Protein AF-A0AAW1NT51-F1 (afdb_monomer)

Foldseek 3Di:
DWEFAAQQFAPGCSLLVVLQVVLVVVCVVVVHHSVVCVVPDQRDYGYDQPDPRDTDDDDDDDDDDDPDPPPPPDDLPAWAKDKDKDKFDFDQQQCALWQQAAAHEFDDQVSQVVCVVVVHHHPDNDRRVSFQSNLQNNFLNVCVVVVVCVVGDGSCCRVHVVVRGDLPDDYGYYNNDRMGMDMDIAGGRDPPDDDDHHDDGDDDD

Mean predicted aligned error: 6.14 Å

pLDDT: mean 87.68, std 11.69, range [48.62, 98.38]

Radius of gyration: 19.18 Å; Cα contacts (8 Å, |Δi|>4): 373; chains: 1; bounding box: 47×38×51 Å

Structure (mmCIF, N/CA/C/O backbone):
data_AF-A0AAW1NT51-F1
#
_entry.id   AF-A0AAW1NT51-F1
#
loop_
_atom_site.group_PDB
_atom_site.id
_atom_site.type_symbol
_atom_site.label_atom_id
_atom_site.label_alt_id
_atom_site.label_comp_id
_atom_site.label_asym_id
_atom_site.label_entity_id
_atom_site.label_seq_id
_atom_site.pdbx_PDB_ins_code
_atom_site.Cartn_x
_atom_site.Cartn_y
_atom_site.Cartn_z
_atom_site.occupancy
_atom_site.B_iso_or_equiv
_atom_site.auth_seq_id
_atom_site.auth_comp_id
_atom_site.auth_asym_id
_atom_site.auth_atom_id
_atom_site.pdbx_PDB_model_num
ATOM 1 N N . MET A 1 1 ? -0.466 3.446 9.455 1.00 92.25 1 MET A N 1
ATOM 2 C CA . MET A 1 1 ? 0.082 4.165 8.278 1.00 92.25 1 MET A CA 1
ATOM 3 C C . MET A 1 1 ? 1.147 5.124 8.763 1.00 92.25 1 MET A C 1
ATOM 5 O O . MET A 1 1 ? 0.987 5.630 9.863 1.00 92.25 1 MET A O 1
ATOM 9 N N . ALA A 1 2 ? 2.203 5.386 8.002 1.00 94.69 2 ALA A N 1
ATOM 10 C CA . ALA A 1 2 ? 3.280 6.253 8.473 1.00 94.69 2 ALA A CA 1
ATOM 11 C C . ALA A 1 2 ? 3.999 7.003 7.351 1.00 94.69 2 ALA A C 1
ATOM 13 O O . ALA A 1 2 ? 3.972 6.580 6.190 1.00 94.69 2 ALA A O 1
ATOM 14 N N . LYS A 1 3 ? 4.696 8.065 7.755 1.00 97.88 3 LYS A N 1
ATOM 15 C CA . LYS A 1 3 ? 5.727 8.762 6.994 1.00 97.88 3 LYS A CA 1
ATOM 16 C C . LYS A 1 3 ? 7.100 8.445 7.582 1.00 97.88 3 LYS A C 1
ATOM 18 O O . LYS A 1 3 ? 7.328 8.723 8.758 1.00 97.88 3 LYS A O 1
ATOM 23 N N . THR A 1 4 ? 7.981 7.852 6.777 1.00 97.94 4 THR A N 1
ATOM 24 C CA . THR A 1 4 ? 9.371 7.544 7.151 1.00 97.94 4 THR A CA 1
ATOM 25 C C . THR A 1 4 ? 10.341 8.463 6.410 1.00 97.94 4 THR A C 1
ATOM 27 O O . THR A 1 4 ? 10.072 8.888 5.291 1.00 97.94 4 THR A O 1
ATOM 30 N N . GLU A 1 5 ? 11.471 8.775 7.036 1.00 97.94 5 GLU A N 1
ATOM 31 C CA . GLU A 1 5 ? 12.379 9.863 6.632 1.00 97.94 5 GLU A CA 1
ATOM 32 C C . GLU A 1 5 ? 13.415 9.514 5.553 1.00 97.94 5 GLU A C 1
ATOM 34 O O . GLU A 1 5 ? 14.276 10.331 5.237 1.00 97.94 5 GLU A O 1
ATOM 39 N N . GLY A 1 6 ? 13.353 8.316 4.968 1.00 97.50 6 GLY A N 1
ATOM 40 C CA . GLY A 1 6 ? 14.139 8.011 3.774 1.00 97.50 6 GLY A CA 1
ATOM 41 C C . GLY A 1 6 ? 13.637 8.768 2.539 1.00 97.50 6 GLY A C 1
ATOM 42 O O . GLY A 1 6 ? 12.700 9.557 2.606 1.00 97.50 6 GLY A O 1
ATOM 43 N N . ASN A 1 7 ? 14.255 8.519 1.382 1.00 96.81 7 ASN A N 1
ATOM 44 C CA . ASN A 1 7 ? 14.000 9.288 0.155 1.00 96.81 7 ASN A CA 1
ATOM 45 C C . ASN A 1 7 ? 12.690 8.942 -0.585 1.00 96.81 7 ASN A C 1
ATOM 47 O O . ASN A 1 7 ? 12.463 9.433 -1.689 1.00 96.81 7 ASN A O 1
ATOM 51 N N . GLY A 1 8 ? 11.879 8.007 -0.078 1.00 94.38 8 GLY A N 1
ATOM 52 C CA . GLY A 1 8 ? 10.622 7.588 -0.710 1.00 94.38 8 GLY A CA 1
ATOM 53 C C . GLY A 1 8 ? 10.750 6.858 -2.055 1.00 94.38 8 GLY A C 1
ATOM 54 O O . GLY A 1 8 ? 9.735 6.482 -2.646 1.00 94.38 8 GLY A O 1
ATOM 55 N N . CYS A 1 9 ? 11.966 6.617 -2.546 1.00 95.44 9 CYS A N 1
ATOM 56 C CA . CYS A 1 9 ? 12.250 6.036 -3.857 1.00 95.44 9 CYS A CA 1
ATOM 57 C C . CYS A 1 9 ? 12.574 4.535 -3.749 1.00 95.44 9 CYS A C 1
ATOM 59 O O . CYS A 1 9 ? 12.099 3.841 -2.851 1.00 95.44 9 CYS A O 1
ATOM 61 N N . VAL A 1 10 ? 13.333 3.982 -4.700 1.00 92.94 10 VAL A N 1
ATOM 62 C CA . VAL A 1 10 ? 13.603 2.535 -4.785 1.00 92.94 10 VAL A CA 1
ATOM 63 C C . VAL A 1 10 ? 14.439 2.041 -3.601 1.00 92.94 10 VAL A C 1
ATOM 65 O O . VAL A 1 10 ? 14.101 1.033 -2.990 1.00 92.94 10 VAL A O 1
ATOM 68 N N . ASN A 1 11 ? 15.505 2.760 -3.257 1.00 94.94 11 ASN A N 1
ATOM 69 C CA . ASN A 1 11 ? 16.471 2.390 -2.219 1.00 94.94 11 ASN A CA 1
ATOM 70 C C . ASN A 1 11 ? 16.137 2.975 -0.836 1.00 94.94 11 ASN A C 1
ATOM 72 O O . ASN A 1 11 ? 17.029 3.150 -0.008 1.00 94.94 11 ASN A O 1
ATOM 76 N N . ASP A 1 12 ? 14.870 3.295 -0.577 1.00 96.75 12 ASP A N 1
ATOM 77 C CA . ASP A 1 12 ? 14.443 3.715 0.753 1.00 96.75 12 ASP A CA 1
ATOM 78 C C . ASP A 1 12 ? 14.184 2.494 1.646 1.00 96.75 12 ASP A C 1
ATOM 80 O O . ASP A 1 12 ? 13.118 1.866 1.585 1.00 96.75 12 ASP A O 1
ATOM 84 N N . PHE A 1 13 ? 15.179 2.192 2.481 1.00 97.19 13 PHE A N 1
ATOM 85 C CA . PHE A 1 13 ? 15.146 1.134 3.489 1.00 97.19 13 PHE A CA 1
ATOM 86 C C . PHE A 1 13 ? 14.545 1.581 4.831 1.00 97.19 13 PHE A C 1
ATOM 88 O O . PHE A 1 13 ? 14.275 0.728 5.678 1.00 97.19 13 PHE A O 1
ATOM 95 N N . SER A 1 14 ? 14.265 2.879 5.023 1.00 97.81 14 SER A N 1
ATOM 96 C CA . SER A 1 14 ? 13.618 3.385 6.245 1.00 97.81 14 SER A CA 1
ATOM 97 C C . SER A 1 14 ? 12.228 2.770 6.435 1.00 97.81 14 SER A C 1
ATOM 99 O O . SER A 1 14 ? 11.827 2.472 7.557 1.00 97.81 14 SER A O 1
ATOM 101 N N . ARG A 1 15 ? 11.525 2.481 5.331 1.00 96.62 15 ARG A N 1
ATOM 102 C CA . ARG A 1 15 ? 10.224 1.792 5.325 1.00 96.62 15 ARG A CA 1
ATOM 103 C C . ARG A 1 15 ? 10.311 0.382 5.908 1.00 96.62 15 ARG A C 1
ATOM 105 O O . ARG A 1 15 ? 9.530 0.021 6.789 1.00 96.62 15 ARG A O 1
ATOM 112 N N . GLY A 1 16 ? 11.274 -0.410 5.433 1.00 95.69 16 GLY A N 1
ATOM 113 C CA . GLY A 1 16 ? 11.504 -1.775 5.909 1.00 95.69 16 GLY A CA 1
ATOM 114 C C . GLY A 1 16 ? 11.946 -1.800 7.371 1.00 95.69 16 GLY A C 1
ATOM 115 O O . GLY A 1 16 ? 11.412 -2.582 8.156 1.00 95.69 16 GLY A O 1
ATOM 116 N N . LEU A 1 17 ? 12.844 -0.884 7.749 1.00 97.81 17 LEU A N 1
ATOM 117 C CA . LEU A 1 17 ? 13.290 -0.713 9.131 1.00 97.81 17 LEU A CA 1
ATOM 118 C C . LEU A 1 17 ? 12.121 -0.357 10.061 1.00 97.81 17 LEU A C 1
ATOM 120 O O . 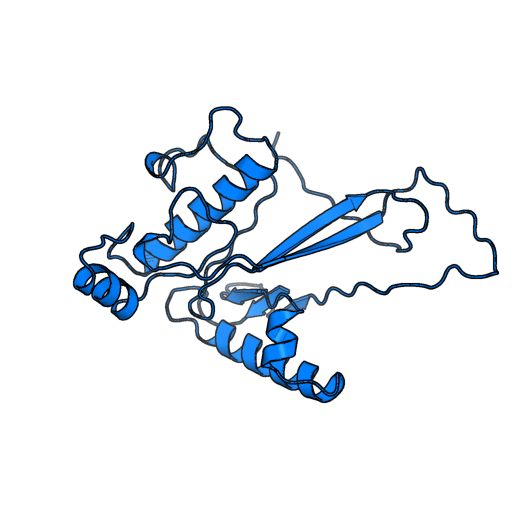LEU A 1 17 ? 11.900 -1.044 11.052 1.00 97.81 17 LEU A O 1
ATOM 124 N N . ALA A 1 18 ? 11.320 0.656 9.721 1.00 97.50 18 ALA A N 1
ATOM 125 C CA . ALA A 1 18 ? 10.160 1.054 10.519 1.00 97.50 18 ALA A CA 1
ATOM 126 C C . ALA A 1 18 ? 9.121 -0.074 10.633 1.00 97.50 18 ALA A C 1
ATOM 128 O O . ALA A 1 18 ? 8.559 -0.295 11.707 1.00 97.50 18 ALA A O 1
ATOM 129 N N . THR A 1 19 ? 8.898 -0.822 9.547 1.00 96.38 19 THR A N 1
ATOM 130 C CA . THR A 1 19 ? 8.006 -1.993 9.539 1.00 96.38 19 THR A CA 1
ATOM 131 C C . THR A 1 19 ? 8.494 -3.070 10.499 1.00 96.38 19 THR A C 1
ATOM 133 O O . THR A 1 19 ? 7.712 -3.582 11.299 1.00 96.38 19 THR A O 1
ATOM 136 N N . GLN A 1 20 ? 9.785 -3.404 10.444 1.00 97.62 20 GLN A N 1
ATOM 137 C CA . GLN A 1 20 ? 10.394 -4.393 11.327 1.00 97.62 20 GLN A CA 1
ATOM 138 C C . GLN A 1 20 ? 10.314 -3.952 12.792 1.00 97.62 20 GLN A C 1
ATOM 140 O O . GLN A 1 20 ? 9.841 -4.722 13.627 1.00 97.62 20 GLN A O 1
ATOM 145 N N . SER A 1 21 ? 10.715 -2.716 13.093 1.00 98.12 21 SER A N 1
ATOM 146 C CA . SER A 1 21 ? 10.701 -2.163 14.450 1.00 98.12 21 SER A CA 1
ATOM 147 C C . SER A 1 21 ? 9.296 -2.153 15.050 1.00 98.12 21 SER A C 1
ATOM 149 O O . SER A 1 21 ? 9.107 -2.579 16.190 1.00 98.12 21 SER A O 1
ATOM 151 N N . LEU A 1 22 ? 8.285 -1.737 14.277 1.00 97.50 22 LEU A N 1
ATOM 152 C CA . LEU A 1 22 ? 6.899 -1.734 14.741 1.00 97.50 22 LEU A CA 1
ATOM 153 C C . LEU A 1 22 ? 6.367 -3.157 14.949 1.00 97.50 22 LEU A C 1
ATOM 155 O O . LEU A 1 22 ? 5.715 -3.421 15.958 1.00 97.50 22 LEU A O 1
ATOM 159 N N . ALA A 1 23 ? 6.664 -4.083 14.033 1.00 97.38 23 ALA A N 1
ATOM 160 C CA . ALA A 1 23 ? 6.244 -5.475 14.161 1.00 97.38 23 ALA A CA 1
ATOM 161 C C . ALA A 1 23 ? 6.862 -6.156 15.392 1.00 97.38 23 ALA A C 1
ATOM 163 O O . ALA A 1 23 ? 6.165 -6.898 16.076 1.00 97.38 23 ALA A O 1
ATOM 164 N N . LEU A 1 24 ? 8.137 -5.885 15.695 1.00 98.38 24 LEU A N 1
ATOM 165 C CA . LEU A 1 24 ? 8.809 -6.382 16.900 1.00 98.38 24 LEU A CA 1
ATOM 166 C C . LEU A 1 24 ? 8.174 -5.814 18.175 1.00 98.38 24 LEU A C 1
ATOM 168 O O . LEU A 1 24 ? 7.825 -6.577 19.072 1.00 98.38 24 LEU A O 1
ATOM 172 N N . CYS A 1 25 ? 7.961 -4.497 18.222 1.00 98.06 25 CYS A N 1
ATOM 173 C CA . CYS A 1 25 ? 7.338 -3.826 19.364 1.00 98.06 25 CYS A CA 1
ATOM 174 C C . CYS A 1 25 ? 5.926 -4.367 19.647 1.00 98.06 25 CYS A C 1
ATOM 176 O O . CYS A 1 25 ? 5.606 -4.741 20.775 1.00 98.06 25 CYS A O 1
ATOM 178 N N . LEU A 1 26 ? 5.083 -4.475 18.616 1.00 97.12 26 LEU A N 1
ATOM 179 C CA . LEU A 1 26 ? 3.731 -5.017 18.761 1.00 97.12 26 LEU A CA 1
ATOM 180 C C . LEU A 1 26 ? 3.742 -6.501 19.140 1.00 97.12 26 LEU A C 1
ATOM 182 O O . LEU A 1 26 ? 2.924 -6.916 19.952 1.00 97.12 26 LEU A O 1
ATOM 186 N N . ALA A 1 27 ? 4.659 -7.294 18.583 1.00 98.00 27 ALA A N 1
ATOM 187 C CA . ALA A 1 27 ? 4.778 -8.714 18.896 1.00 98.00 27 ALA A CA 1
ATOM 188 C C . ALA A 1 27 ? 5.060 -8.943 20.386 1.00 98.00 27 ALA A C 1
ATOM 190 O O . ALA A 1 27 ? 4.378 -9.750 21.015 1.00 98.00 27 ALA A O 1
ATOM 191 N N . GLU A 1 28 ? 5.990 -8.170 20.958 1.00 98.12 28 GLU A N 1
ATOM 192 C CA . GLU A 1 28 ? 6.278 -8.186 22.394 1.00 98.12 28 GLU A CA 1
ATOM 193 C C . GLU A 1 28 ? 5.029 -7.835 23.216 1.00 98.12 28 GLU A C 1
ATOM 195 O O . GLU A 1 28 ? 4.651 -8.577 24.120 1.00 98.12 28 GLU A O 1
ATOM 200 N N . LYS A 1 29 ? 4.344 -6.732 22.881 1.00 96.94 29 LYS A N 1
ATOM 201 C CA . LYS A 1 29 ? 3.176 -6.261 23.646 1.00 96.94 29 LYS A CA 1
ATOM 202 C C . LYS A 1 29 ? 1.943 -7.151 23.519 1.00 96.94 29 LYS A C 1
ATOM 204 O O . LYS A 1 29 ? 1.130 -7.179 24.437 1.00 96.94 29 LYS A O 1
ATOM 209 N N . LEU A 1 30 ? 1.795 -7.861 22.406 1.00 95.31 30 LEU A N 1
ATOM 210 C CA . LEU A 1 30 ? 0.665 -8.754 22.145 1.00 95.31 30 LEU A CA 1
ATOM 211 C C . LEU A 1 30 ? 0.962 -10.217 22.507 1.00 95.31 30 LEU A C 1
ATOM 213 O O . LEU A 1 30 ? 0.080 -11.058 22.354 1.00 95.31 30 LEU A O 1
ATOM 217 N N . GLY A 1 31 ? 2.183 -10.542 22.949 1.00 97.38 31 GLY A N 1
ATOM 218 C CA . GLY A 1 31 ? 2.580 -11.920 23.249 1.00 97.38 31 GLY A CA 1
ATOM 219 C C . GLY A 1 31 ? 2.516 -12.842 22.025 1.00 97.38 31 GLY A C 1
ATOM 220 O O . GLY A 1 31 ? 2.134 -14.005 22.137 1.00 97.38 31 GLY A O 1
ATOM 221 N N . THR A 1 32 ? 2.838 -12.324 20.838 1.00 97.81 32 THR A N 1
ATOM 222 C CA . THR A 1 32 ? 2.785 -13.067 19.568 1.00 97.81 32 THR A CA 1
ATOM 223 C C . THR A 1 32 ? 4.086 -12.904 18.778 1.00 97.81 32 THR A C 1
ATOM 225 O O . THR A 1 32 ? 5.041 -12.302 19.257 1.00 97.81 32 THR A O 1
ATOM 228 N N . SER A 1 33 ? 4.167 -13.458 17.565 1.00 98.00 33 SER A N 1
ATOM 229 C CA . SER A 1 33 ? 5.348 -13.310 16.707 1.00 98.00 33 SER A CA 1
ATOM 230 C C . SER A 1 33 ? 5.237 -12.093 15.775 1.00 98.00 33 SER A C 1
ATOM 232 O O . SER A 1 33 ? 4.134 -11.741 15.347 1.00 98.00 33 SER A O 1
ATOM 234 N N . PRO A 1 34 ? 6.359 -11.487 15.338 1.00 96.81 34 PRO A N 1
ATOM 235 C CA . PRO A 1 34 ? 6.329 -10.421 14.330 1.00 96.81 34 PRO A CA 1
ATOM 236 C C . PRO A 1 34 ? 5.685 -10.857 13.006 1.00 96.81 34 PRO A C 1
ATOM 238 O O . PRO A 1 34 ? 5.105 -10.042 12.293 1.00 96.81 34 PRO A O 1
ATOM 241 N N . ALA A 1 35 ? 5.774 -12.147 12.662 1.00 94.50 35 ALA A N 1
ATOM 242 C CA . ALA A 1 35 ? 5.096 -12.710 11.498 1.00 94.50 35 ALA A CA 1
ATOM 243 C C . ALA A 1 35 ? 3.568 -12.695 11.672 1.00 94.50 35 ALA A C 1
ATOM 245 O O . ALA A 1 35 ? 2.861 -12.273 10.761 1.00 94.50 35 ALA A O 1
ATOM 246 N N . SER A 1 36 ? 3.075 -13.075 12.855 1.00 95.50 36 SER A N 1
ATOM 247 C CA . SER A 1 36 ? 1.653 -13.012 13.207 1.00 95.50 36 SER A CA 1
ATOM 248 C C . SER A 1 36 ? 1.128 -11.573 13.193 1.00 95.50 36 SER A C 1
ATOM 250 O O . SER A 1 36 ? 0.074 -11.314 12.616 1.00 95.50 36 SER A O 1
ATOM 252 N N . VAL A 1 37 ? 1.904 -10.612 13.717 1.00 95.62 37 VAL A N 1
ATOM 253 C CA . VAL A 1 37 ? 1.563 -9.181 13.625 1.00 95.62 37 VAL A CA 1
ATOM 254 C C . VAL A 1 37 ? 1.407 -8.758 12.168 1.00 95.62 37 VAL A C 1
ATOM 256 O O . VAL A 1 37 ? 0.368 -8.220 11.804 1.00 95.62 37 VAL A O 1
ATOM 259 N N . LYS A 1 38 ? 2.394 -9.043 11.310 1.00 92.00 38 LYS A N 1
ATOM 260 C CA . LYS A 1 38 ? 2.325 -8.693 9.881 1.00 92.00 38 LYS A CA 1
ATOM 261 C C . LYS A 1 38 ? 1.193 -9.415 9.143 1.00 92.00 38 LYS A C 1
ATOM 263 O O . LYS A 1 38 ? 0.718 -8.917 8.132 1.00 92.00 38 LYS A O 1
ATOM 268 N N . ALA A 1 39 ? 0.742 -10.575 9.614 1.00 91.25 39 ALA A N 1
ATOM 269 C CA . ALA A 1 39 ? -0.402 -11.270 9.028 1.00 91.25 39 ALA A CA 1
ATOM 270 C C . ALA A 1 39 ? -1.753 -10.618 9.380 1.00 91.25 39 ALA A C 1
ATOM 272 O O . ALA A 1 39 ? -2.708 -10.785 8.629 1.00 91.25 39 ALA A O 1
ATOM 273 N N . GLN A 1 40 ? -1.831 -9.881 10.493 1.00 90.62 40 GLN A N 1
ATOM 274 C CA . GLN A 1 40 ? -3.083 -9.331 11.032 1.00 90.62 40 GLN A CA 1
ATOM 275 C C . GLN A 1 40 ? -3.178 -7.801 10.932 1.00 90.62 40 GLN A C 1
ATOM 277 O O . GLN A 1 40 ? -4.274 -7.249 10.857 1.00 90.62 40 GLN A O 1
ATOM 282 N N . VAL A 1 41 ? -2.043 -7.101 10.929 1.00 92.56 41 VAL A N 1
ATOM 283 C CA . VAL A 1 41 ? -1.954 -5.638 10.946 1.00 92.56 41 VAL A CA 1
ATOM 284 C C . VAL A 1 41 ? -1.369 -5.151 9.627 1.00 92.56 41 VAL A C 1
ATOM 286 O O . VAL A 1 41 ? -0.263 -5.538 9.261 1.00 92.56 41 VAL A O 1
ATOM 289 N N . ALA A 1 42 ? -2.081 -4.259 8.933 1.00 92.50 42 ALA A N 1
ATOM 290 C CA . ALA A 1 42 ? -1.535 -3.566 7.767 1.00 92.50 42 ALA A CA 1
ATOM 291 C C . ALA A 1 42 ? -0.516 -2.500 8.204 1.00 92.50 42 ALA A C 1
ATOM 293 O O . ALA A 1 42 ? -0.876 -1.465 8.780 1.00 92.50 42 ALA A O 1
ATOM 294 N N . ILE A 1 43 ? 0.763 -2.733 7.906 1.00 93.88 43 ILE A N 1
ATOM 295 C CA . ILE A 1 43 ? 1.880 -1.851 8.250 1.00 93.88 43 ILE A CA 1
ATOM 296 C C . ILE A 1 43 ? 2.306 -1.088 6.996 1.00 93.88 43 ILE A C 1
ATOM 298 O O . ILE A 1 43 ? 3.233 -1.435 6.273 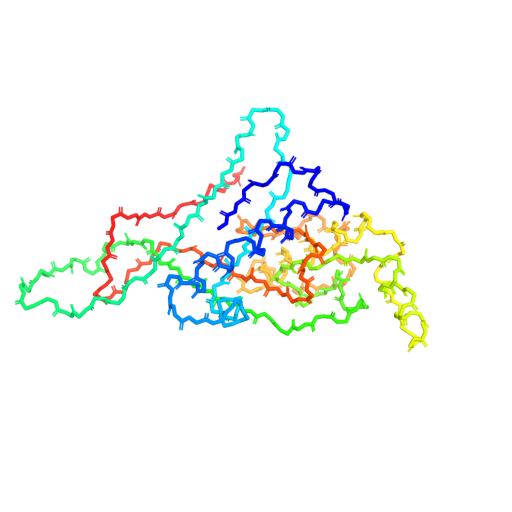1.00 93.88 43 ILE A O 1
ATOM 302 N N . ILE A 1 44 ? 1.591 0.003 6.743 1.00 94.12 44 ILE A N 1
ATOM 303 C CA . ILE A 1 44 ? 1.788 0.835 5.556 1.00 94.12 44 ILE A CA 1
ATOM 304 C C . ILE A 1 44 ? 2.804 1.944 5.850 1.00 94.12 44 ILE A C 1
ATOM 306 O O . ILE A 1 44 ? 2.464 2.911 6.541 1.00 94.12 44 ILE A O 1
ATOM 310 N N . MET A 1 45 ? 3.998 1.835 5.268 1.00 95.50 45 MET A N 1
ATOM 311 C CA . MET A 1 45 ? 5.071 2.830 5.360 1.00 95.50 45 MET A CA 1
ATOM 312 C C . MET A 1 45 ? 5.221 3.596 4.038 1.00 95.50 45 MET A C 1
ATOM 314 O O . MET A 1 45 ? 5.370 3.003 2.971 1.00 95.50 45 MET A O 1
ATOM 318 N N . SER A 1 46 ? 5.167 4.927 4.091 1.00 95.12 46 SER A N 1
ATOM 319 C CA . SER A 1 46 ? 5.441 5.801 2.947 1.00 95.12 46 SER A CA 1
ATOM 320 C C . SER A 1 46 ? 6.684 6.633 3.237 1.00 95.12 46 SER A C 1
ATOM 322 O O . SER A 1 46 ? 6.661 7.504 4.103 1.00 95.12 46 SER A O 1
ATOM 324 N N . GLY A 1 47 ? 7.759 6.377 2.498 1.00 95.38 47 GLY A N 1
ATOM 325 C CA . GLY A 1 47 ? 8.991 7.157 2.596 1.00 95.38 47 GLY A CA 1
ATOM 326 C C . GLY A 1 47 ? 8.858 8.568 2.022 1.00 95.38 47 GLY A C 1
ATOM 327 O O . GLY A 1 47 ? 7.868 8.866 1.346 1.00 95.38 47 GLY A O 1
ATOM 328 N N . GLY A 1 48 ? 9.848 9.417 2.275 1.00 96.50 48 GLY A N 1
ATOM 329 C CA . GLY A 1 48 ? 9.910 10.803 1.812 1.00 96.50 48 GLY A CA 1
ATOM 330 C C . GLY A 1 48 ? 9.279 11.762 2.813 1.00 96.50 48 GLY A C 1
ATOM 331 O O . GLY A 1 48 ? 8.052 11.860 2.898 1.00 96.50 48 GLY A O 1
ATOM 332 N N . CYS A 1 49 ? 10.112 12.457 3.579 1.00 97.31 49 CYS A N 1
ATOM 333 C CA . CYS A 1 49 ? 9.708 13.536 4.482 1.00 97.31 49 CYS A CA 1
ATOM 334 C C . CYS A 1 49 ? 10.349 14.862 4.050 1.00 97.31 49 CYS A C 1
ATOM 336 O O . CYS A 1 49 ? 10.891 15.602 4.864 1.00 97.31 49 CYS A O 1
ATOM 338 N N . GLU A 1 50 ? 10.348 15.141 2.747 1.00 97.56 50 GLU A N 1
ATOM 339 C CA . GLU A 1 50 ? 10.919 16.364 2.195 1.00 97.56 50 GLU A CA 1
ATOM 340 C C . GLU A 1 50 ? 10.155 17.616 2.670 1.00 97.56 50 GLU A C 1
ATOM 342 O O . GLU A 1 50 ? 8.949 17.592 2.941 1.00 97.56 50 GLU A O 1
ATOM 347 N N . GLY A 1 51 ? 10.857 18.750 2.737 1.00 97.50 51 GLY A N 1
ATOM 348 C CA . GLY A 1 51 ? 10.267 20.031 3.122 1.00 97.50 51 GLY A CA 1
ATOM 349 C C . GLY A 1 51 ? 9.821 20.059 4.587 1.00 97.50 51 GLY A C 1
ATOM 350 O O . GLY A 1 51 ? 10.628 19.863 5.488 1.00 97.50 51 GLY A O 1
ATOM 351 N N . ALA A 1 52 ? 8.540 20.359 4.822 1.00 96.62 52 ALA A N 1
ATOM 352 C CA . ALA A 1 52 ? 7.965 20.537 6.161 1.00 96.62 52 ALA A CA 1
ATOM 353 C C . ALA A 1 52 ? 7.253 19.282 6.705 1.00 96.62 52 ALA A C 1
ATOM 355 O O . ALA A 1 52 ? 6.533 19.355 7.703 1.00 96.62 52 ALA A O 1
ATOM 356 N N . ILE A 1 53 ? 7.395 18.134 6.038 1.00 97.06 53 ILE A N 1
ATOM 357 C CA . ILE A 1 53 ? 6.731 16.897 6.453 1.00 97.06 53 ILE A CA 1
ATOM 358 C C . ILE A 1 53 ? 7.483 16.305 7.648 1.00 97.06 53 ILE A C 1
ATOM 360 O O . ILE A 1 53 ? 8.616 15.858 7.518 1.00 97.06 53 ILE A O 1
ATOM 364 N N . SER A 1 54 ? 6.832 16.251 8.810 1.00 98.12 54 SER A N 1
ATOM 365 C CA . SER A 1 54 ? 7.393 15.576 9.984 1.00 98.12 54 SER A CA 1
ATOM 366 C C . SER A 1 54 ? 7.186 14.054 9.887 1.00 98.12 54 SER A C 1
ATOM 368 O O . SER A 1 54 ? 6.050 13.622 9.636 1.00 98.12 54 SER A O 1
ATOM 370 N N . PRO A 1 55 ? 8.226 13.221 10.087 1.00 98.19 55 PRO A N 1
ATOM 371 C CA . PRO A 1 55 ? 8.072 11.772 10.215 1.00 98.19 55 PRO A CA 1
ATOM 372 C C . PRO A 1 55 ? 7.084 11.419 11.335 1.00 98.19 55 PRO A C 1
ATOM 374 O O . PRO A 1 55 ? 7.169 11.942 12.445 1.00 98.19 55 PRO A O 1
ATOM 377 N N . HIS A 1 56 ? 6.114 10.546 11.054 1.00 98.25 56 HIS A N 1
ATOM 378 C CA . HIS A 1 56 ? 5.064 10.201 12.018 1.00 98.25 56 HIS A CA 1
ATOM 379 C C . HIS A 1 56 ? 4.390 8.864 11.698 1.00 98.25 56 HIS A C 1
ATOM 381 O O . HIS A 1 56 ? 4.433 8.378 10.567 1.00 98.25 56 HIS A O 1
ATOM 387 N N . ILE A 1 57 ? 3.701 8.296 12.691 1.00 96.81 57 ILE A N 1
ATOM 388 C CA . ILE A 1 57 ? 2.859 7.103 12.547 1.00 96.81 57 ILE A CA 1
ATOM 389 C C . ILE A 1 57 ? 1.428 7.454 12.962 1.00 96.81 57 ILE A C 1
ATOM 391 O O . ILE A 1 57 ? 1.188 7.918 14.072 1.00 96.81 57 ILE A O 1
ATOM 395 N N . LEU A 1 58 ? 0.470 7.181 12.080 1.00 96.19 58 LEU A N 1
ATOM 396 C CA . LEU A 1 58 ? -0.959 7.146 12.380 1.00 96.19 58 LEU A CA 1
ATOM 397 C C . LEU A 1 58 ? -1.371 5.705 12.694 1.00 96.19 58 LEU A C 1
ATOM 399 O O . LEU A 1 58 ? -1.308 4.818 11.827 1.00 96.19 58 LEU A O 1
ATOM 403 N N . VAL A 1 59 ? -1.790 5.481 13.939 1.00 95.50 59 VAL A N 1
ATOM 404 C CA . VAL A 1 59 ? -2.268 4.188 14.436 1.00 95.50 59 VAL A CA 1
ATOM 405 C C . VAL A 1 59 ? -3.789 4.165 14.389 1.00 95.50 59 VAL A C 1
ATOM 407 O O . VAL A 1 59 ? -4.453 5.038 14.941 1.00 95.50 59 VAL A O 1
ATOM 410 N N . PHE A 1 60 ? -4.333 3.139 13.744 1.00 93.81 60 PHE A N 1
ATOM 411 C CA . PHE A 1 60 ? -5.765 2.887 13.690 1.00 93.81 60 PHE A CA 1
ATOM 412 C C . PHE A 1 60 ? -6.070 1.624 14.489 1.00 93.81 60 PHE A C 1
ATOM 414 O O . PHE A 1 60 ? -5.437 0.594 14.266 1.00 93.81 60 PHE A O 1
ATOM 421 N N . ALA A 1 61 ? -7.034 1.703 15.401 1.00 91.50 61 ALA A N 1
ATOM 422 C CA . ALA A 1 61 ? -7.447 0.583 16.235 1.00 91.50 61 ALA A CA 1
ATOM 423 C C . ALA A 1 61 ? -8.963 0.403 16.149 1.00 91.50 61 ALA A C 1
ATOM 425 O O . ALA A 1 61 ? -9.721 1.368 16.245 1.00 91.50 61 ALA A O 1
ATOM 426 N N . VAL A 1 62 ? -9.392 -0.845 15.982 1.00 87.50 62 VAL A N 1
ATOM 427 C CA . VAL A 1 62 ? -10.797 -1.248 16.050 1.00 87.50 62 VAL A CA 1
ATOM 428 C C . VAL A 1 62 ? -10.955 -2.095 17.302 1.00 87.50 62 VAL A C 1
ATOM 430 O O . VAL A 1 62 ? -10.217 -3.058 17.491 1.00 87.50 62 VAL A O 1
ATOM 433 N N . SER A 1 63 ? -11.902 -1.728 18.160 1.00 84.81 63 SER A N 1
ATOM 434 C CA . SER A 1 63 ? -12.243 -2.501 19.353 1.00 84.81 63 SER A CA 1
ATOM 435 C C . SER A 1 63 ? -13.642 -3.076 19.199 1.00 84.81 63 SER A C 1
ATOM 437 O O . SER A 1 63 ? -14.578 -2.355 18.845 1.00 84.81 63 SER A O 1
ATOM 439 N N . GLN A 1 64 ? -13.787 -4.372 19.468 1.00 77.38 64 GLN A N 1
ATOM 440 C CA . GLN A 1 64 ? -15.099 -4.978 19.629 1.00 77.38 64 GLN A CA 1
ATOM 441 C C . GLN A 1 64 ? -15.610 -4.638 21.027 1.00 77.38 64 GLN A C 1
ATOM 443 O O . GLN A 1 64 ? -15.051 -5.069 22.031 1.00 77.38 64 GLN A O 1
ATOM 448 N N . THR A 1 65 ? -16.679 -3.854 21.102 1.00 68.06 65 THR A N 1
ATOM 449 C CA . THR A 1 65 ? -17.379 -3.630 22.366 1.00 68.06 65 THR A CA 1
ATOM 450 C C . THR A 1 65 ? -18.491 -4.656 22.506 1.00 68.06 65 THR A C 1
ATOM 452 O O . THR A 1 65 ? -19.328 -4.767 21.610 1.00 68.06 65 THR A O 1
ATOM 455 N N . THR A 1 66 ? -18.563 -5.349 23.642 1.00 60.78 66 THR A N 1
ATOM 456 C CA . THR A 1 66 ? -19.805 -6.013 24.052 1.00 60.78 66 THR A CA 1
ATOM 457 C C . THR A 1 66 ? -20.914 -4.961 24.165 1.00 60.78 66 THR A C 1
ATOM 459 O O . THR A 1 66 ? -20.636 -3.849 24.635 1.00 60.78 66 THR A O 1
ATOM 462 N N . PRO A 1 67 ? -22.157 -5.256 23.739 1.00 58.94 67 PRO A N 1
ATOM 463 C CA . PRO A 1 67 ? -23.278 -4.349 23.945 1.00 58.94 67 PRO A CA 1
ATOM 464 C C . PRO A 1 67 ? -23.364 -3.984 25.429 1.00 58.94 67 PRO A C 1
ATOM 466 O O . PRO A 1 67 ? -23.513 -4.852 26.283 1.00 58.94 67 PRO A O 1
ATOM 469 N N . ASP A 1 68 ? -23.189 -2.703 25.747 1.00 52.22 68 ASP A N 1
ATOM 470 C CA . ASP A 1 68 ? -23.313 -2.223 27.123 1.00 52.22 68 ASP A CA 1
ATOM 471 C C . ASP A 1 68 ? -24.769 -2.402 27.580 1.00 52.22 68 ASP A C 1
ATOM 473 O O . ASP A 1 68 ? -25.692 -1.980 26.878 1.00 52.22 68 ASP A O 1
ATOM 477 N N . SER A 1 69 ? -24.974 -2.967 28.771 1.00 49.94 69 SER A N 1
ATOM 478 C CA . SER A 1 69 ? -26.274 -3.058 29.447 1.00 49.94 69 SER A CA 1
ATOM 479 C C . SER A 1 69 ? -26.931 -1.690 29.690 1.00 49.94 69 SER A C 1
ATOM 481 O O . SER A 1 69 ? -28.117 -1.627 29.993 1.00 49.94 69 SER A O 1
ATOM 483 N N . ARG A 1 70 ? -26.195 -0.581 29.522 1.00 51.81 70 ARG A N 1
ATOM 484 C CA . ARG A 1 70 ? -26.698 0.798 29.656 1.00 51.81 70 ARG A CA 1
ATOM 485 C C . ARG A 1 70 ? -27.536 1.321 28.486 1.00 51.81 70 ARG A C 1
ATOM 487 O O . ARG A 1 70 ? -27.846 2.507 28.476 1.00 51.81 70 ARG A O 1
ATOM 494 N N . GLY A 1 71 ? -27.913 0.486 27.515 1.00 48.62 71 GLY A N 1
ATOM 495 C CA . GLY A 1 71 ? -29.030 0.786 26.609 1.00 48.62 71 GLY A CA 1
ATOM 496 C C . GLY A 1 71 ? -28.941 2.126 25.870 1.00 48.62 71 GLY A C 1
ATOM 497 O O . GLY A 1 71 ? -29.978 2.714 25.576 1.00 48.62 71 GLY A O 1
ATOM 498 N N . VAL A 1 72 ? -27.730 2.632 25.583 1.00 53.25 72 VAL A N 1
ATOM 499 C CA . VAL A 1 72 ? -27.565 3.861 24.796 1.00 53.25 72 VAL A CA 1
ATOM 500 C C . VAL A 1 72 ? -28.097 3.568 23.396 1.00 53.25 72 VAL A C 1
ATOM 502 O O . VAL A 1 72 ? -27.389 2.998 22.564 1.00 53.25 72 VAL A O 1
ATOM 505 N N . GLN A 1 73 ? -29.363 3.915 23.164 1.00 53.41 73 GLN A N 1
ATOM 506 C CA . GLN A 1 73 ? -29.982 3.919 21.848 1.00 53.41 73 GLN A CA 1
ATOM 507 C C . GLN A 1 73 ? -29.204 4.917 20.997 1.00 53.41 73 GLN A C 1
ATOM 509 O O . GLN A 1 73 ? -29.372 6.130 21.105 1.00 53.41 73 GLN A O 1
ATOM 514 N N . GLN A 1 74 ? -28.284 4.404 20.189 1.00 58.50 74 GLN A N 1
ATOM 515 C CA . GLN A 1 74 ? -27.656 5.205 19.156 1.00 58.50 74 GLN A CA 1
ATOM 516 C C . GLN A 1 74 ? -28.646 5.387 18.018 1.00 58.50 74 GLN A C 1
ATOM 518 O O . GLN A 1 74 ? -29.233 4.420 17.532 1.00 58.50 74 GLN A O 1
ATOM 523 N N . ASP A 1 75 ? -28.802 6.636 17.591 1.00 61.47 75 ASP A N 1
ATOM 524 C CA . ASP A 1 75 ? -29.547 6.953 16.385 1.00 61.47 75 ASP A CA 1
ATOM 525 C C . ASP A 1 75 ? -28.869 6.266 15.190 1.00 61.47 75 ASP A C 1
ATOM 527 O O . ASP A 1 75 ? -27.746 6.603 14.802 1.00 61.47 75 ASP A O 1
ATOM 531 N N . ALA A 1 76 ? -29.565 5.282 14.617 1.00 65.00 76 ALA A N 1
ATOM 532 C CA . ALA A 1 76 ? -29.118 4.486 13.477 1.00 65.00 76 ALA A CA 1
ATOM 533 C C . ALA A 1 76 ? -28.881 5.320 12.201 1.00 65.00 76 ALA A C 1
ATOM 535 O O . ALA A 1 76 ? -28.452 4.779 11.187 1.00 65.00 76 ALA A O 1
ATOM 536 N N . LYS A 1 77 ? -29.170 6.628 12.218 1.00 71.00 77 LYS A N 1
ATOM 537 C CA . LYS A 1 77 ? -28.871 7.553 11.115 1.00 71.00 77 LYS A CA 1
ATOM 538 C C . LYS A 1 77 ? -27.469 8.148 11.185 1.00 71.00 77 LYS A C 1
ATOM 540 O O . LYS A 1 77 ? -27.000 8.750 10.216 1.00 71.00 77 LYS A O 1
ATOM 545 N N . VAL A 1 78 ? -26.792 8.026 12.321 1.00 81.81 78 VAL A N 1
ATOM 546 C CA . VAL A 1 78 ? -25.550 8.746 12.560 1.00 81.81 78 VAL A CA 1
ATOM 547 C C . VAL A 1 78 ? -24.358 7.946 12.030 1.00 81.81 78 VAL A C 1
ATOM 549 O O . VAL A 1 78 ? -24.042 6.861 12.518 1.00 81.81 78 VAL A O 1
ATOM 552 N N . LYS A 1 79 ? -23.674 8.484 11.013 1.00 87.44 79 LYS A N 1
ATOM 553 C CA . LYS A 1 79 ? -22.505 7.834 10.403 1.00 87.44 79 LYS A CA 1
ATOM 554 C C . LYS A 1 79 ? -21.221 8.087 11.202 1.00 87.44 79 LYS A C 1
ATOM 556 O O . LYS A 1 79 ? -21.028 9.162 11.778 1.00 87.44 79 LYS A O 1
ATOM 561 N N . ARG A 1 80 ? -20.338 7.087 11.219 1.00 90.06 80 ARG A N 1
ATOM 562 C CA . ARG A 1 80 ? -19.047 7.059 11.923 1.00 90.06 80 ARG A CA 1
ATOM 563 C C . ARG A 1 80 ? -17.976 6.383 11.069 1.00 90.06 80 ARG A C 1
ATOM 565 O O . ARG A 1 80 ? -18.296 5.681 10.114 1.00 90.06 80 ARG A O 1
ATOM 572 N N . LEU A 1 81 ? -16.712 6.602 11.420 1.00 91.88 81 LEU A N 1
ATOM 573 C CA . LEU A 1 81 ? -15.568 5.945 10.802 1.00 91.88 81 LEU A CA 1
ATOM 574 C C . LEU A 1 81 ? -15.643 4.431 11.028 1.00 91.88 81 LEU A C 1
ATOM 576 O O . LEU A 1 81 ? -15.644 3.967 12.166 1.00 91.88 81 LEU A O 1
ATOM 580 N N . ALA A 1 82 ? -15.646 3.686 9.933 1.00 90.75 82 ALA A N 1
ATOM 581 C CA . ALA A 1 82 ? -15.416 2.255 9.889 1.00 90.75 82 ALA A CA 1
ATOM 582 C C . ALA A 1 82 ? -14.134 1.977 9.098 1.00 90.75 82 ALA A C 1
ATOM 584 O O . ALA A 1 82 ? -13.795 2.698 8.151 1.00 90.75 82 ALA A O 1
ATOM 585 N N . LEU A 1 83 ? -13.430 0.925 9.505 1.00 91.25 83 LEU A N 1
ATOM 586 C CA . LEU A 1 83 ? -12.154 0.515 8.936 1.00 91.25 83 LEU A CA 1
ATOM 587 C C . LEU A 1 83 ? -12.233 -0.946 8.508 1.00 91.25 83 LEU A C 1
ATOM 589 O O . LEU A 1 83 ? -12.786 -1.773 9.230 1.00 91.25 83 LEU A O 1
ATOM 593 N N . GLY A 1 84 ? -11.645 -1.259 7.359 1.00 90.6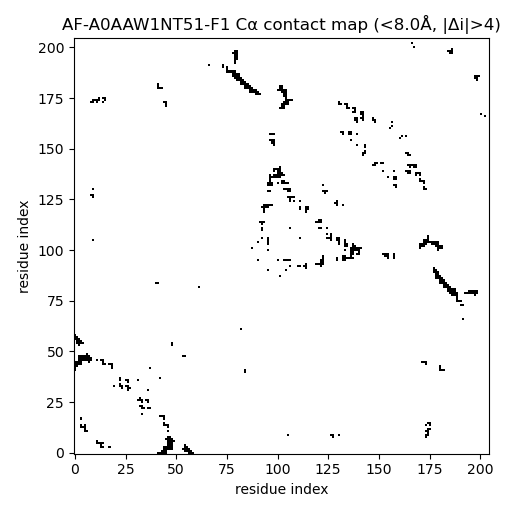2 84 GLY A N 1
ATOM 594 C CA . GLY A 1 84 ? -11.450 -2.626 6.886 1.00 90.62 84 GLY A CA 1
ATOM 595 C C . GLY A 1 84 ? -10.017 -2.817 6.415 1.00 90.62 84 GLY A C 1
ATOM 596 O O . GLY A 1 84 ? -9.426 -1.898 5.850 1.00 90.62 84 GLY A O 1
ATOM 597 N N . VAL A 1 85 ? -9.458 -4.002 6.644 1.00 91.44 85 VAL A N 1
ATOM 598 C CA . VAL A 1 85 ? -8.126 -4.372 6.158 1.00 91.44 85 VAL A CA 1
ATOM 599 C C . VAL A 1 85 ? -8.236 -5.624 5.302 1.00 91.44 85 VAL A C 1
ATOM 601 O O . VAL A 1 85 ? -8.972 -6.545 5.648 1.00 91.44 85 VAL A O 1
ATOM 604 N N . ALA A 1 86 ? -7.503 -5.655 4.193 1.00 90.75 86 ALA A N 1
ATOM 605 C CA . ALA A 1 86 ? -7.384 -6.827 3.337 1.00 90.75 86 ALA A CA 1
ATOM 606 C C . ALA A 1 86 ? -5.945 -6.989 2.836 1.00 90.75 86 ALA A C 1
ATOM 608 O O . ALA A 1 86 ? -5.208 -6.013 2.682 1.00 90.75 86 ALA A O 1
ATOM 609 N N . PHE A 1 87 ? -5.567 -8.233 2.551 1.00 90.75 87 PHE A N 1
ATOM 610 C CA . PHE A 1 87 ? -4.264 -8.590 2.004 1.00 90.75 87 PHE A CA 1
ATOM 611 C C . PHE A 1 87 ? -4.466 -9.399 0.727 1.00 90.75 87 PHE A C 1
ATOM 613 O O . PHE A 1 87 ? -5.301 -10.302 0.697 1.00 90.75 87 PHE A O 1
ATOM 620 N N . THR A 1 88 ? -3.714 -9.093 -0.326 1.00 88.69 88 THR A N 1
ATOM 621 C CA . THR A 1 88 ? -3.728 -9.919 -1.543 1.00 88.69 88 THR A CA 1
ATOM 622 C C . THR A 1 88 ? -2.769 -11.101 -1.410 1.00 88.69 88 THR A C 1
ATOM 624 O O . THR A 1 88 ? -1.970 -11.176 -0.471 1.00 88.69 88 THR A O 1
ATOM 627 N N . LYS A 1 89 ? -2.782 -11.987 -2.414 1.00 88.12 89 LYS A N 1
ATOM 628 C CA . LYS A 1 89 ? -1.659 -12.895 -2.671 1.00 88.12 89 LYS A CA 1
ATOM 629 C C . LYS A 1 89 ? -0.360 -12.117 -2.918 1.00 88.12 89 LYS A C 1
ATOM 631 O O . LYS A 1 89 ? -0.389 -10.920 -3.227 1.00 88.12 89 LYS A O 1
ATOM 636 N N . GLU A 1 90 ? 0.764 -12.815 -2.812 1.00 88.50 90 GLU A N 1
ATOM 637 C CA . GLU A 1 90 ? 2.038 -12.322 -3.332 1.00 88.50 90 GLU A CA 1
ATOM 638 C C . GLU A 1 90 ? 2.003 -12.276 -4.864 1.00 88.50 90 GLU A C 1
ATOM 640 O O . GLU A 1 90 ? 1.412 -13.143 -5.517 1.00 88.50 90 GLU A O 1
ATOM 645 N N . PHE A 1 91 ? 2.615 -11.240 -5.431 1.00 84.81 91 PHE A N 1
ATOM 646 C CA . PHE A 1 91 ? 2.722 -11.058 -6.872 1.00 84.81 91 PHE A CA 1
ATOM 647 C C . PHE A 1 91 ? 4.083 -11.515 -7.374 1.00 84.81 91 PHE A C 1
ATOM 649 O O . PHE A 1 91 ? 5.127 -11.103 -6.854 1.00 84.81 91 PHE A O 1
ATOM 656 N N . LEU A 1 92 ? 4.065 -12.296 -8.450 1.00 87.44 92 LEU A N 1
ATOM 657 C CA . LEU A 1 92 ? 5.246 -12.524 -9.266 1.00 87.44 92 LEU A CA 1
ATOM 658 C C . LEU A 1 92 ? 5.707 -11.190 -9.880 1.00 87.44 92 LEU A C 1
ATOM 660 O O . LEU A 1 92 ? 4.881 -10.305 -10.114 1.00 87.44 92 LEU A O 1
ATOM 664 N N . PRO A 1 93 ? 7.008 -11.017 -10.168 1.00 84.88 93 PRO A N 1
ATOM 665 C CA . PRO A 1 93 ? 7.524 -9.794 -10.785 1.00 84.88 93 PRO A CA 1
ATOM 666 C C . PRO A 1 93 ? 6.753 -9.359 -12.048 1.00 84.88 93 PRO A C 1
ATOM 668 O O . PRO A 1 93 ? 6.398 -8.193 -12.189 1.00 84.88 93 PRO A O 1
ATOM 671 N N . GLU A 1 94 ? 6.426 -10.295 -12.935 1.00 87.56 94 GLU A N 1
ATOM 672 C CA . GLU A 1 94 ? 5.679 -10.058 -14.176 1.00 87.56 94 GLU A CA 1
ATOM 673 C C . GLU A 1 94 ? 4.215 -9.653 -13.977 1.00 87.56 94 GLU A C 1
ATOM 675 O O . GLU A 1 94 ? 3.623 -9.098 -14.898 1.00 87.56 94 GLU A O 1
ATOM 680 N N . GLU A 1 95 ? 3.641 -9.874 -12.793 1.00 84.56 95 GLU A N 1
ATOM 681 C CA . GLU A 1 95 ? 2.282 -9.434 -12.459 1.00 84.56 95 GLU A CA 1
ATOM 682 C C . GLU A 1 95 ? 2.248 -7.979 -11.957 1.00 84.56 95 GLU A C 1
ATOM 684 O O . GLU A 1 95 ? 1.182 -7.369 -11.892 1.00 84.56 95 GLU A O 1
ATOM 689 N N . GLN A 1 96 ? 3.395 -7.401 -11.582 1.00 81.00 96 GLN A N 1
ATOM 690 C CA . GLN A 1 96 ? 3.451 -6.062 -10.992 1.00 81.00 96 GLN A CA 1
ATOM 691 C C . GLN A 1 96 ? 3.261 -4.975 -12.058 1.00 81.00 96 GLN A C 1
ATOM 693 O O . GLN A 1 96 ? 3.962 -4.947 -13.071 1.00 81.00 96 GLN A O 1
ATOM 698 N N . GLY A 1 97 ? 2.355 -4.031 -11.790 1.00 76.25 97 GLY A N 1
ATOM 699 C CA . GLY A 1 97 ? 2.002 -2.952 -12.714 1.00 76.25 97 GLY A CA 1
ATOM 700 C C . GLY A 1 97 ? 0.968 -3.343 -13.774 1.00 76.25 97 GLY A C 1
ATOM 701 O O . GLY A 1 97 ? 0.938 -2.704 -14.820 1.00 76.25 97 GLY A O 1
ATOM 702 N N . ARG A 1 98 ? 0.150 -4.369 -13.509 1.00 80.94 98 ARG A N 1
ATOM 703 C CA . ARG A 1 98 ? -0.905 -4.894 -14.396 1.00 80.94 98 ARG A CA 1
ATOM 704 C C . ARG A 1 98 ? -2.291 -4.862 -13.731 1.00 80.94 98 ARG A C 1
ATOM 706 O O . ARG A 1 98 ? -2.387 -4.641 -12.526 1.00 80.94 98 ARG A O 1
ATOM 713 N N . GLU A 1 99 ? -3.355 -5.076 -14.502 1.00 59.22 99 GLU A N 1
ATOM 714 C CA . GLU A 1 99 ? -4.780 -4.798 -14.194 1.00 59.22 99 GLU A CA 1
ATOM 715 C C . GLU A 1 99 ? -5.328 -5.242 -12.807 1.00 59.22 99 GLU A C 1
ATOM 717 O O . GLU A 1 99 ? -6.255 -4.624 -12.290 1.00 59.22 99 GLU A O 1
ATOM 722 N N . ALA A 1 100 ? -4.759 -6.251 -12.139 1.00 52.09 100 ALA A N 1
ATOM 723 C CA . ALA A 1 100 ? -5.335 -6.865 -10.928 1.00 52.09 100 ALA A CA 1
ATOM 724 C C . ALA A 1 100 ? -4.737 -6.388 -9.582 1.00 52.09 100 ALA A C 1
ATOM 726 O O . ALA A 1 100 ? -4.778 -7.108 -8.578 1.00 52.09 100 ALA A O 1
ATOM 727 N N . GLN A 1 101 ? -4.132 -5.202 -9.538 1.00 54.94 101 GLN A N 1
ATOM 728 C CA . GLN A 1 101 ? -3.353 -4.760 -8.381 1.00 54.94 101 GLN A CA 1
ATOM 729 C C . GLN A 1 101 ? -4.140 -3.788 -7.478 1.00 54.94 101 GLN A C 1
ATOM 731 O O . GLN A 1 101 ? -4.916 -2.982 -7.967 1.00 54.94 101 GLN A O 1
ATOM 736 N N . ILE A 1 102 ? -3.947 -3.842 -6.151 1.00 56.84 102 ILE A N 1
ATOM 737 C CA . ILE A 1 102 ? -4.507 -2.908 -5.145 1.00 56.84 102 ILE A CA 1
ATOM 738 C C . ILE A 1 102 ? -3.466 -2.730 -4.017 1.00 56.84 102 ILE A C 1
ATOM 740 O O . ILE A 1 102 ? -3.628 -3.299 -2.952 1.00 56.84 102 ILE A O 1
ATOM 744 N N . LYS A 1 103 ? -2.393 -1.962 -4.271 1.00 57.25 103 LYS A N 1
ATOM 745 C CA . LYS A 1 103 ? -1.126 -1.671 -3.533 1.00 57.25 103 LYS A CA 1
ATOM 746 C C . LYS A 1 103 ? 0.115 -2.360 -4.123 1.00 57.25 103 LYS A C 1
ATOM 748 O O . LYS A 1 103 ? -0.011 -3.108 -5.070 1.00 57.25 103 LYS A O 1
ATOM 753 N N . CYS A 1 104 ? 1.329 -1.960 -3.737 1.00 63.28 104 CYS A N 1
ATOM 754 C CA . CYS A 1 104 ? 2.407 -1.856 -4.717 1.00 63.28 104 CYS A CA 1
ATOM 755 C C . CYS A 1 104 ? 3.773 -2.392 -4.244 1.00 63.28 104 CYS A C 1
ATOM 757 O O . CYS A 1 104 ? 4.589 -1.607 -3.755 1.00 63.28 104 CYS A O 1
ATOM 759 N N . PRO A 1 105 ? 4.110 -3.677 -4.443 1.00 76.44 105 PRO A N 1
ATOM 760 C CA . PRO A 1 105 ? 5.514 -4.053 -4.590 1.00 76.44 105 PRO A CA 1
ATOM 761 C C . PRO A 1 105 ? 6.168 -3.279 -5.748 1.00 76.44 105 PRO A C 1
ATOM 763 O O . PRO A 1 105 ? 5.489 -2.749 -6.630 1.00 76.44 105 PRO A O 1
ATOM 766 N N . LEU A 1 106 ? 7.493 -3.194 -5.751 1.00 83.25 106 LEU A N 1
ATO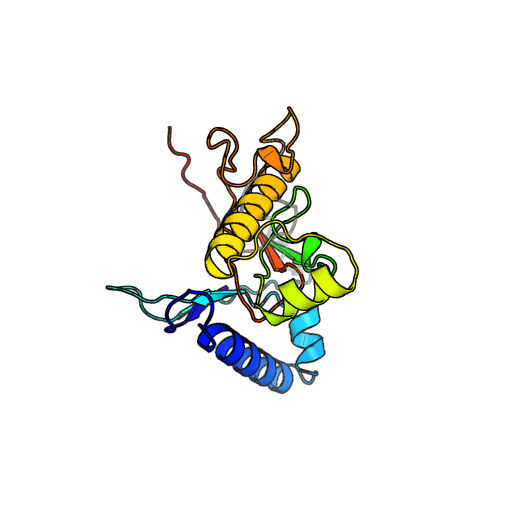M 767 C CA . LEU A 1 106 ? 8.268 -2.657 -6.873 1.00 83.25 106 LEU A CA 1
ATOM 768 C C . LEU A 1 106 ? 9.208 -3.711 -7.459 1.00 83.25 106 LEU A C 1
ATOM 770 O O . LEU A 1 106 ? 9.549 -4.701 -6.805 1.00 83.25 106 LEU A O 1
ATOM 774 N N . LEU A 1 107 ? 9.691 -3.471 -8.673 1.00 84.06 107 LEU A N 1
ATOM 775 C CA . LEU A 1 107 ? 10.684 -4.322 -9.312 1.00 84.06 107 LEU A CA 1
ATOM 776 C C . LEU A 1 107 ? 12.096 -3.904 -8.901 1.00 84.06 107 LEU A C 1
ATOM 778 O O . LEU A 1 107 ? 12.475 -2.738 -9.018 1.00 84.06 107 LEU A O 1
ATOM 782 N N . THR A 1 108 ? 12.888 -4.879 -8.457 1.00 89.06 108 THR A N 1
ATOM 783 C CA . THR A 1 108 ? 14.346 -4.761 -8.317 1.00 89.06 108 THR A CA 1
ATOM 784 C C . THR A 1 108 ? 15.028 -5.413 -9.519 1.00 89.06 108 THR A C 1
ATOM 786 O O . THR A 1 108 ? 14.388 -6.153 -10.273 1.00 89.06 108 THR A O 1
ATOM 789 N N . LYS A 1 109 ? 16.333 -5.176 -9.706 1.00 89.50 109 LYS A N 1
ATOM 790 C CA . LYS A 1 109 ? 17.093 -5.823 -10.790 1.00 89.50 109 LYS A CA 1
ATOM 791 C C . LYS A 1 109 ? 17.049 -7.348 -10.673 1.00 89.50 109 LYS A C 1
ATOM 793 O O . LYS A 1 109 ? 16.900 -8.037 -11.675 1.00 89.50 109 LYS A O 1
ATOM 798 N N . GLU A 1 110 ? 17.104 -7.860 -9.449 1.00 90.75 110 GLU A N 1
ATOM 799 C CA . GLU A 1 110 ? 17.038 -9.287 -9.139 1.00 90.75 110 GLU A CA 1
ATOM 800 C C . GLU A 1 110 ? 15.666 -9.864 -9.503 1.00 90.75 110 GLU A C 1
ATOM 802 O O . GLU A 1 110 ? 15.600 -10.920 -10.125 1.00 90.75 110 GLU A O 1
ATOM 807 N N . ARG A 1 111 ? 14.575 -9.149 -9.184 1.00 91.06 111 ARG A N 1
ATOM 808 C CA . ARG A 1 111 ? 13.199 -9.552 -9.536 1.00 91.06 111 ARG A CA 1
ATOM 809 C C . ARG A 1 111 ? 12.982 -9.575 -11.054 1.00 91.06 111 ARG A C 1
ATOM 811 O O . ARG A 1 111 ? 12.343 -10.488 -11.565 1.00 91.06 111 ARG A O 1
ATOM 818 N N . ILE A 1 112 ? 13.541 -8.603 -11.778 1.00 91.25 112 ILE A N 1
ATOM 819 C CA . ILE A 1 112 ? 13.490 -8.557 -13.249 1.00 91.25 112 ILE A CA 1
ATOM 820 C C . ILE A 1 112 ? 14.270 -9.731 -13.852 1.00 91.25 112 ILE A C 1
ATOM 822 O O . ILE A 1 112 ? 13.750 -10.439 -14.712 1.00 91.25 112 ILE A O 1
ATOM 826 N N . ALA A 1 113 ? 15.498 -9.966 -13.379 1.00 90.50 113 ALA A N 1
ATOM 827 C CA . ALA A 1 113 ? 16.323 -11.076 -13.844 1.00 90.50 113 ALA A CA 1
ATOM 828 C C . ALA A 1 113 ? 15.666 -12.435 -13.561 1.00 90.50 113 ALA A C 1
ATOM 830 O O . ALA A 1 113 ? 15.738 -13.339 -14.390 1.00 90.50 113 ALA A O 1
ATOM 831 N N . ASP A 1 114 ? 14.998 -12.577 -12.415 1.00 91.69 114 ASP A N 1
ATOM 832 C CA . ASP A 1 114 ? 14.242 -13.779 -12.084 1.00 91.69 114 ASP A CA 1
ATOM 833 C C . ASP A 1 114 ? 13.094 -14.056 -13.063 1.00 91.69 114 ASP A C 1
ATOM 835 O O . ASP A 1 114 ? 12.986 -15.166 -13.582 1.00 91.69 114 ASP A O 1
ATOM 839 N N . SER A 1 115 ? 12.289 -13.035 -13.371 1.00 90.69 115 SER A N 1
ATOM 840 C CA . SER A 1 115 ? 11.212 -13.138 -14.361 1.00 90.69 115 SER A CA 1
ATOM 841 C C . SER A 1 115 ? 11.747 -13.561 -15.732 1.00 90.69 115 SER A C 1
ATOM 843 O O . SER A 1 115 ? 11.258 -14.524 -16.324 1.00 90.69 115 SER A O 1
ATOM 845 N N . ALA A 1 116 ? 12.841 -12.930 -16.177 1.00 91.12 116 ALA A N 1
ATOM 846 C CA . ALA A 1 116 ? 13.489 -13.250 -17.446 1.00 91.12 116 ALA A CA 1
ATOM 847 C C . ALA A 1 116 ? 14.018 -14.695 -17.493 1.00 91.12 116 ALA A C 1
ATOM 849 O O . ALA A 1 116 ? 13.840 -15.378 -18.500 1.00 91.12 116 ALA A O 1
ATOM 850 N N . ARG A 1 117 ? 14.610 -15.204 -16.399 1.00 93.44 117 ARG A N 1
ATOM 851 C CA . ARG A 1 117 ? 15.040 -16.616 -16.300 1.00 93.44 117 ARG A CA 1
ATOM 852 C C . ARG A 1 117 ? 13.879 -17.598 -16.429 1.00 93.44 117 ARG A C 1
ATOM 854 O O . ARG A 1 117 ? 14.083 -18.706 -16.913 1.00 93.44 117 ARG A O 1
ATOM 861 N N . ARG A 1 118 ? 12.675 -17.202 -16.010 1.00 92.81 118 ARG A N 1
ATOM 862 C CA . ARG A 1 118 ? 11.445 -17.998 -16.136 1.00 92.81 118 ARG A CA 1
ATOM 863 C C . ARG A 1 118 ? 10.742 -17.810 -17.488 1.00 92.81 118 ARG A C 1
ATOM 865 O O . ARG A 1 118 ? 9.665 -18.363 -17.682 1.00 92.81 118 ARG A O 1
ATOM 872 N N . GLY A 1 119 ? 11.333 -17.053 -18.419 1.00 92.50 119 GLY A N 1
ATOM 873 C CA . GLY A 1 119 ? 10.755 -16.771 -19.736 1.00 92.50 119 GLY A CA 1
ATOM 874 C C . GLY A 1 119 ? 9.595 -15.771 -19.707 1.00 92.50 119 GLY A C 1
ATOM 875 O O . GLY A 1 119 ? 8.864 -15.660 -20.688 1.00 92.50 119 GLY A O 1
ATOM 876 N N . ALA A 1 120 ? 9.414 -15.054 -18.596 1.00 92.69 120 ALA A N 1
ATOM 877 C CA . ALA A 1 120 ? 8.372 -14.052 -18.426 1.00 92.69 120 ALA A CA 1
ATOM 878 C C . ALA A 1 120 ? 8.927 -12.629 -18.594 1.00 92.69 120 ALA A C 1
ATOM 880 O O . ALA A 1 120 ? 10.120 -12.370 -18.417 1.00 92.69 120 ALA A O 1
ATOM 881 N N . GLN A 1 121 ? 8.042 -11.691 -18.945 1.00 90.69 121 GLN A N 1
ATOM 882 C CA . GLN A 1 121 ? 8.394 -10.290 -19.158 1.00 90.69 121 GLN A CA 1
ATOM 883 C C . GLN A 1 121 ? 7.695 -9.384 -18.140 1.00 90.69 121 GLN A C 1
ATOM 885 O O . GLN A 1 121 ? 6.465 -9.304 -18.082 1.00 90.69 121 GLN A O 1
ATOM 890 N N . CYS A 1 122 ? 8.496 -8.642 -17.377 1.00 92.00 122 CYS A N 1
ATOM 891 C CA . CYS A 1 122 ? 8.017 -7.576 -16.504 1.00 92.00 122 CYS A CA 1
ATOM 892 C C . CYS A 1 122 ? 7.399 -6.413 -17.294 1.00 92.00 122 CYS A C 1
ATOM 894 O O . CYS A 1 122 ? 7.797 -6.132 -18.423 1.00 92.00 122 CYS A O 1
ATOM 896 N N . ALA A 1 123 ? 6.493 -5.662 -16.658 1.00 89.38 123 ALA A N 1
ATOM 897 C CA . ALA A 1 123 ? 5.907 -4.452 -17.245 1.00 89.38 123 ALA A CA 1
ATOM 898 C C . ALA A 1 123 ? 6.964 -3.382 -17.612 1.00 89.38 123 ALA A C 1
ATOM 900 O O . ALA A 1 123 ? 6.755 -2.559 -18.500 1.00 89.38 123 ALA A O 1
ATOM 901 N N . THR A 1 124 ? 8.118 -3.377 -16.933 1.00 92.25 124 THR A N 1
ATOM 902 C CA . THR A 1 124 ? 9.282 -2.543 -17.268 1.00 92.25 124 THR A CA 1
ATOM 903 C C . THR A 1 124 ? 10.570 -3.168 -16.739 1.00 92.25 124 THR A C 1
ATOM 905 O O . THR A 1 124 ? 10.549 -3.922 -15.766 1.00 92.25 124 THR A O 1
ATOM 908 N N . ASN A 1 125 ? 11.701 -2.759 -17.317 1.00 91.19 125 ASN A N 1
ATOM 909 C CA . ASN A 1 125 ? 13.042 -3.060 -16.811 1.00 91.19 125 ASN A CA 1
ATOM 910 C C . ASN A 1 125 ? 13.642 -1.913 -15.969 1.00 91.19 125 ASN A C 1
ATOM 912 O O . ASN A 1 125 ? 14.777 -2.011 -15.505 1.00 91.19 125 ASN A O 1
ATOM 916 N N . ASN A 1 126 ? 12.906 -0.813 -15.767 1.00 94.12 126 ASN A N 1
ATOM 917 C CA . ASN A 1 126 ? 13.329 0.313 -14.934 1.00 94.12 126 ASN A CA 1
ATOM 918 C C . ASN A 1 126 ? 12.693 0.222 -13.536 1.00 94.12 126 ASN A C 1
ATOM 920 O O . ASN A 1 126 ? 11.477 0.335 -13.375 1.00 94.12 126 ASN A O 1
ATOM 924 N N . THR A 1 127 ? 13.525 0.060 -12.505 1.00 91.50 127 THR A N 1
ATOM 925 C CA . THR A 1 127 ? 13.071 -0.113 -11.116 1.00 91.50 127 THR A CA 1
ATOM 926 C C . THR A 1 127 ? 12.261 1.081 -10.603 1.00 91.50 127 THR A C 1
ATOM 928 O O . THR A 1 127 ? 11.246 0.891 -9.935 1.00 91.50 127 THR A O 1
ATOM 931 N N . TYR A 1 128 ? 12.630 2.311 -10.964 1.00 90.94 128 TYR A N 1
ATOM 932 C CA . TYR A 1 128 ? 11.896 3.514 -10.567 1.00 90.94 128 TYR A CA 1
ATOM 933 C C . TYR A 1 128 ? 10.552 3.633 -11.297 1.00 90.94 128 TYR A C 1
ATOM 935 O O . TYR A 1 128 ? 9.520 3.858 -10.664 1.00 90.94 128 TYR A O 1
ATOM 943 N N . ALA A 1 129 ? 10.531 3.387 -12.611 1.00 92.94 129 ALA A N 1
ATOM 944 C CA . ALA A 1 129 ? 9.296 3.369 -13.397 1.00 92.94 129 ALA A CA 1
ATOM 945 C C . ALA A 1 129 ? 8.321 2.286 -12.907 1.00 92.94 129 ALA A C 1
ATOM 947 O O . ALA A 1 129 ? 7.109 2.501 -12.896 1.00 92.94 129 ALA A O 1
ATOM 948 N N . SER A 1 130 ? 8.837 1.153 -12.415 1.00 93.06 130 SER A N 1
ATOM 949 C CA . SER A 1 130 ? 8.007 0.093 -11.835 1.00 93.06 130 SER A CA 1
ATOM 950 C C . SER A 1 130 ? 7.197 0.575 -10.631 1.00 93.06 130 SER A C 1
ATOM 952 O O . SER A 1 130 ? 6.054 0.158 -10.463 1.00 93.06 130 SER A O 1
ATOM 954 N N . MET A 1 131 ? 7.728 1.518 -9.840 1.00 93.62 131 MET A N 1
ATOM 955 C CA . MET A 1 131 ? 6.982 2.104 -8.727 1.00 93.62 131 MET A CA 1
ATOM 956 C C . MET A 1 131 ? 5.759 2.878 -9.229 1.00 93.62 131 MET A C 1
ATOM 958 O O . MET A 1 131 ? 4.697 2.804 -8.615 1.00 93.62 131 MET A O 1
ATOM 962 N N . ALA A 1 132 ? 5.898 3.620 -10.333 1.00 93.56 132 ALA A N 1
ATOM 963 C CA . ALA A 1 132 ? 4.797 4.373 -10.927 1.00 93.56 132 ALA A CA 1
ATOM 964 C C . ALA A 1 132 ? 3.721 3.437 -11.483 1.00 93.56 132 ALA A C 1
ATOM 966 O O . ALA A 1 132 ? 2.556 3.602 -11.137 1.00 93.56 132 ALA A O 1
ATOM 967 N N . MET A 1 133 ? 4.111 2.416 -12.249 1.00 93.38 133 MET A N 1
ATOM 968 C CA . MET A 1 133 ? 3.159 1.453 -12.814 1.00 93.38 133 MET A CA 1
ATOM 969 C C . MET A 1 133 ? 2.445 0.648 -11.736 1.00 93.38 133 MET A C 1
ATOM 971 O O . MET A 1 133 ? 1.234 0.486 -11.794 1.00 93.38 133 MET A O 1
ATOM 975 N N . SER A 1 134 ? 3.167 0.220 -10.702 1.00 91.50 134 SER A N 1
ATOM 976 C CA . SER A 1 134 ? 2.589 -0.488 -9.562 1.00 91.50 134 SER A CA 1
ATOM 977 C C . SER A 1 134 ? 1.547 0.373 -8.832 1.00 91.50 134 SER A C 1
ATOM 979 O O . SER A 1 134 ? 0.456 -0.105 -8.514 1.00 91.50 134 SER A O 1
ATOM 981 N N . ARG A 1 135 ? 1.823 1.677 -8.641 1.00 94.06 135 ARG A N 1
ATOM 982 C CA . ARG A 1 135 ? 0.841 2.651 -8.118 1.00 94.06 135 ARG A CA 1
ATOM 983 C C . ARG A 1 135 ? -0.344 2.860 -9.056 1.00 94.06 135 ARG A C 1
ATOM 985 O O . ARG A 1 135 ? -1.471 2.864 -8.575 1.00 94.06 135 ARG A O 1
ATOM 992 N N . GLY A 1 136 ? -0.094 3.015 -10.354 1.00 93.50 136 GLY A N 1
ATOM 993 C CA . GLY A 1 136 ? -1.125 3.215 -11.372 1.00 93.50 136 GLY A CA 1
ATOM 994 C C . GLY A 1 136 ? -2.092 2.038 -11.435 1.00 93.50 136 GLY A C 1
ATOM 995 O O . GLY A 1 136 ? -3.285 2.217 -11.226 1.00 93.50 136 GLY A O 1
ATOM 996 N N . ALA A 1 137 ? -1.566 0.826 -11.604 1.00 92.75 137 ALA A N 1
ATOM 997 C CA . ALA A 1 137 ? -2.336 -0.414 -11.581 1.00 92.75 137 ALA A CA 1
ATOM 998 C C . ALA A 1 137 ? -3.157 -0.556 -10.294 1.00 92.75 137 ALA A C 1
ATOM 1000 O O . ALA A 1 137 ? -4.342 -0.867 -10.336 1.00 92.75 137 ALA A O 1
ATOM 1001 N N . SER A 1 138 ? -2.549 -0.221 -9.153 1.00 92.31 138 SER A N 1
ATOM 1002 C CA . SER A 1 138 ? -3.227 -0.244 -7.857 1.00 92.31 138 SER A CA 1
ATOM 1003 C C . SER A 1 138 ? -4.403 0.712 -7.747 1.00 92.31 138 SER A C 1
ATOM 1005 O O . SER A 1 138 ? -5.439 0.358 -7.188 1.00 92.31 138 SER A O 1
ATOM 1007 N N . ALA A 1 139 ? -4.244 1.926 -8.268 1.00 93.25 139 ALA A N 1
ATOM 1008 C CA . ALA A 1 139 ? -5.304 2.920 -8.271 1.00 93.25 139 ALA A CA 1
ATOM 1009 C C . ALA A 1 139 ? -6.444 2.520 -9.214 1.00 93.25 139 ALA A C 1
ATOM 1011 O O . ALA A 1 139 ? -7.609 2.706 -8.870 1.00 93.25 139 ALA A O 1
ATOM 1012 N N . LEU A 1 140 ? -6.123 1.920 -10.362 1.00 92.88 140 LEU A N 1
ATOM 1013 C CA . LEU A 1 140 ? -7.121 1.419 -11.304 1.00 92.88 140 LEU A CA 1
ATOM 1014 C C . LEU A 1 140 ? -7.884 0.206 -10.755 1.00 92.88 140 LEU A C 1
ATOM 1016 O O . LEU A 1 140 ? -9.095 0.132 -10.941 1.00 92.88 140 LEU A O 1
ATOM 1020 N N . GLY A 1 141 ? -7.230 -0.688 -10.006 1.00 90.69 141 GLY A N 1
ATOM 1021 C CA . GLY A 1 141 ? -7.912 -1.779 -9.305 1.00 90.69 141 GLY A CA 1
ATOM 1022 C C . GLY A 1 141 ? -8.892 -1.277 -8.238 1.00 90.69 141 GLY A C 1
ATOM 1023 O O . GLY A 1 141 ? -9.994 -1.810 -8.112 1.00 90.69 141 GLY A O 1
ATOM 1024 N N . VAL A 1 142 ? -8.547 -0.199 -7.515 1.00 91.94 142 VAL A N 1
ATOM 1025 C CA . VAL A 1 142 ? -9.501 0.497 -6.627 1.00 91.94 142 VAL A CA 1
ATOM 1026 C C . VAL A 1 142 ? -10.659 1.087 -7.434 1.00 91.94 142 VAL A C 1
ATOM 1028 O O . VAL A 1 142 ? -11.811 0.903 -7.048 1.00 91.94 142 VAL A O 1
ATOM 1031 N N . ALA A 1 143 ? -10.370 1.751 -8.556 1.00 92.50 143 ALA A N 1
ATOM 1032 C CA . ALA A 1 143 ? -11.390 2.350 -9.413 1.00 92.50 143 ALA A CA 1
ATOM 1033 C C . ALA A 1 143 ? -12.395 1.301 -9.921 1.00 92.50 143 ALA A C 1
ATOM 1035 O O . ALA A 1 143 ? -13.606 1.517 -9.878 1.00 92.50 143 ALA A O 1
ATOM 1036 N N . LEU A 1 144 ? -11.900 0.131 -10.332 1.00 91.19 144 LEU A N 1
ATOM 1037 C CA . LEU A 1 144 ? -12.722 -1.001 -10.749 1.00 91.19 144 LEU A CA 1
ATOM 1038 C C . LEU A 1 144 ? -13.584 -1.528 -9.592 1.00 91.19 144 LEU A C 1
ATOM 1040 O O . LEU A 1 144 ? -14.793 -1.680 -9.748 1.00 91.19 144 LEU A O 1
ATOM 1044 N N . ALA A 1 145 ? -12.988 -1.745 -8.414 1.00 90.69 145 ALA A N 1
ATOM 1045 C CA . ALA A 1 145 ? -13.696 -2.247 -7.233 1.00 90.69 145 ALA A CA 1
ATOM 1046 C C . ALA A 1 145 ? -14.796 -1.293 -6.730 1.00 90.69 145 ALA A C 1
ATOM 1048 O O . ALA A 1 145 ? -15.783 -1.740 -6.148 1.00 90.69 145 ALA A O 1
ATOM 1049 N N . LEU A 1 146 ? -14.636 0.015 -6.951 1.00 91.38 146 LEU A N 1
ATOM 1050 C CA . LEU A 1 146 ? -15.622 1.040 -6.602 1.00 91.38 146 LEU A CA 1
ATOM 1051 C C . LEU A 1 146 ? -16.646 1.315 -7.717 1.00 91.38 146 LEU A C 1
ATOM 1053 O O . LEU A 1 146 ? -17.554 2.121 -7.510 1.00 91.38 146 LEU A O 1
ATOM 1057 N N . GLY A 1 147 ? -16.523 0.664 -8.879 1.00 92.12 147 GLY A N 1
ATOM 1058 C CA . GLY A 1 147 ? -17.397 0.894 -10.032 1.00 92.12 147 GLY A CA 1
ATOM 1059 C C . GLY A 1 147 ? -17.173 2.243 -10.726 1.00 92.12 147 GLY A C 1
ATOM 1060 O O . GLY A 1 147 ? -18.049 2.715 -11.444 1.00 92.12 147 GLY A O 1
ATOM 1061 N N . GLU A 1 148 ? -16.015 2.875 -10.524 1.00 92.19 148 GLU A N 1
ATOM 1062 C CA . GLU A 1 148 ? -15.653 4.168 -11.125 1.00 92.19 148 GLU A CA 1
ATOM 1063 C C . GLU A 1 148 ? -15.238 4.022 -12.601 1.00 92.19 148 GLU A C 1
ATOM 1065 O O . GLU A 1 148 ? -15.187 5.008 -13.329 1.00 92.19 148 GLU A O 1
ATOM 1070 N N . GLN A 1 149 ? -14.959 2.794 -13.055 1.00 87.88 149 GLN A N 1
ATOM 1071 C CA . GLN A 1 149 ? -14.496 2.483 -14.413 1.00 87.88 149 GLN A CA 1
ATOM 1072 C C . GLN A 1 149 ? -15.346 1.362 -15.043 1.00 87.88 149 GLN A C 1
ATOM 1074 O O . GLN A 1 149 ? -14.882 0.229 -15.184 1.00 87.88 149 GLN A O 1
ATOM 1079 N N . PRO A 1 150 ? -16.609 1.643 -15.423 1.00 73.38 150 PRO A N 1
ATOM 1080 C CA . PRO A 1 150 ? -17.549 0.626 -15.908 1.00 73.38 150 PRO A CA 1
ATOM 1081 C C . PRO A 1 150 ? -17.158 0.011 -17.263 1.00 73.38 150 PRO A C 1
ATOM 1083 O O . PRO A 1 150 ? -17.638 -1.066 -17.599 1.00 73.38 150 PRO A O 1
ATOM 1086 N N . GLY A 1 151 ? -16.285 0.671 -18.033 1.00 80.12 151 GLY A N 1
ATOM 1087 C CA . GLY A 1 151 ? -15.754 0.162 -19.304 1.00 80.12 151 GLY A CA 1
ATOM 1088 C C . GLY A 1 151 ? -14.639 -0.881 -19.163 1.00 80.12 151 GLY A C 1
ATOM 1089 O O . GLY A 1 151 ? -14.133 -1.352 -20.177 1.00 80.12 151 GLY A O 1
ATOM 1090 N N . GLY A 1 152 ? -14.257 -1.233 -17.931 1.00 83.88 152 GLY A N 1
ATOM 1091 C CA . GLY A 1 152 ? -13.121 -2.107 -17.652 1.00 83.88 152 GLY A CA 1
ATOM 1092 C C . GLY A 1 152 ? -11.782 -1.369 -17.681 1.00 83.88 152 GLY A C 1
ATOM 1093 O O . GLY A 1 152 ? -11.677 -0.212 -18.092 1.00 83.88 152 GLY A O 1
ATOM 1094 N N . ILE A 1 153 ? -10.745 -2.050 -17.204 1.00 87.06 153 ILE A N 1
ATOM 1095 C CA . ILE A 1 153 ? -9.355 -1.594 -17.243 1.00 87.06 153 ILE A CA 1
ATOM 1096 C C . ILE A 1 153 ? -8.549 -2.635 -18.018 1.00 87.06 153 ILE A C 1
ATOM 1098 O O . ILE A 1 153 ? -8.988 -3.762 -18.158 1.00 87.06 153 ILE A O 1
ATOM 1102 N N . SER A 1 154 ? -7.407 -2.246 -18.572 1.00 89.19 154 SER A N 1
ATOM 1103 C CA . SER A 1 154 ? -6.435 -3.169 -19.151 1.00 89.19 154 SER A CA 1
ATOM 1104 C C . SER A 1 154 ? -5.022 -2.708 -18.801 1.00 89.19 154 SER A C 1
ATOM 1106 O O . SER A 1 154 ? -4.816 -1.570 -18.355 1.00 89.19 154 SER A O 1
ATOM 1108 N N . ASP A 1 155 ? -4.031 -3.562 -19.051 1.00 87.94 155 ASP A N 1
ATOM 1109 C CA . ASP A 1 155 ? -2.612 -3.225 -18.886 1.00 87.94 155 ASP A CA 1
ATOM 1110 C C . ASP A 1 155 ? -2.201 -1.979 -19.692 1.00 87.94 155 ASP A C 1
ATOM 1112 O O . ASP A 1 155 ? -1.339 -1.211 -19.262 1.00 87.94 155 ASP A O 1
ATOM 1116 N N . GLU A 1 156 ? -2.845 -1.726 -20.835 1.00 89.81 156 GLU A N 1
ATOM 1117 C CA . GLU A 1 156 ? -2.553 -0.571 -21.690 1.00 89.81 156 GLU A CA 1
ATOM 1118 C C . GLU A 1 156 ? -2.960 0.762 -21.057 1.00 89.81 156 GLU A C 1
ATOM 1120 O O . GLU A 1 156 ? -2.425 1.807 -21.431 1.00 89.81 156 GLU A O 1
ATOM 1125 N N . HIS A 1 157 ? -3.870 0.750 -20.081 1.00 92.31 157 HIS A N 1
ATOM 1126 C CA . HIS A 1 157 ? -4.295 1.964 -19.388 1.00 92.31 157 HIS A CA 1
ATOM 1127 C C . HIS A 1 157 ? -3.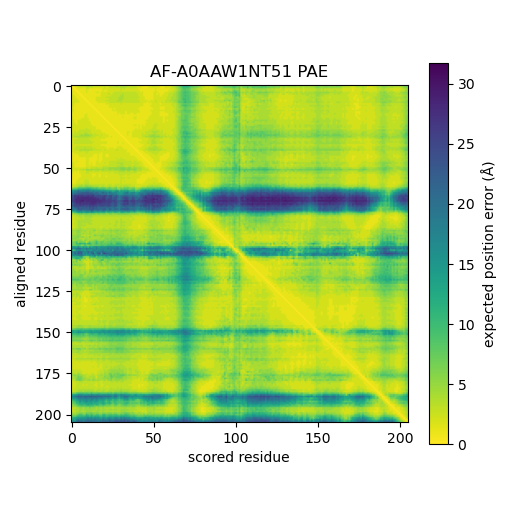281 2.415 -18.327 1.00 92.31 157 HIS A C 1
ATOM 1129 O O . HIS A 1 157 ? -3.177 3.614 -18.040 1.00 92.31 157 HIS A O 1
ATOM 1135 N N . VAL A 1 158 ? -2.503 1.485 -17.761 1.00 92.75 158 VAL A N 1
ATOM 1136 C CA . VAL A 1 158 ? -1.591 1.753 -16.640 1.00 92.75 158 VAL A CA 1
ATOM 1137 C C . VAL A 1 158 ? -0.539 2.796 -17.035 1.00 92.75 158 VAL A C 1
ATOM 1139 O O . VAL A 1 158 ? 0.287 2.578 -17.917 1.00 92.75 158 VAL A O 1
ATOM 1142 N N . CYS A 1 159 ? -0.555 3.946 -16.349 1.00 93.44 159 CYS A N 1
ATOM 1143 C CA . CYS A 1 159 ? 0.347 5.085 -16.586 1.00 93.44 159 CYS A CA 1
ATOM 1144 C C . CYS A 1 159 ? 0.305 5.679 -18.010 1.00 93.44 159 CYS A C 1
ATOM 1146 O O . CYS A 1 159 ? 1.259 6.346 -18.414 1.00 93.44 159 CYS A O 1
ATOM 1148 N N . ARG A 1 160 ? -0.777 5.455 -18.769 1.00 93.25 160 ARG A N 1
ATOM 1149 C CA . ARG A 1 160 ? -0.932 5.970 -20.143 1.00 93.25 160 ARG A CA 1
ATOM 1150 C C . ARG A 1 160 ? -2.255 6.695 -20.371 1.00 93.25 160 ARG A C 1
ATOM 1152 O O . ARG A 1 160 ? -2.269 7.715 -21.051 1.00 93.25 160 ARG A O 1
ATOM 1159 N N . ALA A 1 161 ? -3.344 6.193 -19.797 1.00 92.00 161 ALA A N 1
ATOM 1160 C CA . ALA A 1 161 ? -4.691 6.692 -20.038 1.00 92.00 161 ALA A CA 1
ATOM 1161 C C . ALA A 1 161 ? -5.221 7.447 -18.805 1.00 92.00 161 ALA A C 1
ATOM 1163 O O . ALA A 1 161 ? -5.948 6.900 -17.979 1.00 92.00 161 ALA A O 1
ATOM 1164 N N . TRP A 1 162 ? -4.813 8.711 -18.667 1.00 92.88 162 TRP A N 1
ATOM 1165 C CA . TRP A 1 162 ? -5.034 9.538 -17.469 1.00 92.88 162 TRP A CA 1
ATOM 1166 C C . TRP A 1 162 ? -6.497 9.902 -17.188 1.00 92.88 162 TRP A C 1
ATOM 1168 O O . TRP A 1 162 ? -6.805 10.380 -16.100 1.00 92.88 162 TRP A O 1
ATOM 1178 N N . GLN A 1 163 ? -7.401 9.649 -18.135 1.00 91.38 163 GLN A N 1
ATOM 1179 C CA . GLN A 1 163 ? -8.844 9.725 -17.910 1.00 91.38 163 GLN A CA 1
ATOM 1180 C C . GLN A 1 163 ? -9.369 8.603 -16.999 1.00 91.38 163 GLN A C 1
ATOM 1182 O O . GLN A 1 163 ? -10.458 8.732 -16.444 1.00 91.38 163 GLN A O 1
ATOM 1187 N N . HIS A 1 164 ? -8.611 7.514 -16.828 1.00 92.19 164 HIS A N 1
ATOM 1188 C CA . HIS A 1 164 ? -8.941 6.446 -15.891 1.00 92.19 164 HIS A CA 1
ATOM 1189 C C . HIS A 1 164 ? -8.231 6.693 -14.563 1.00 92.19 164 HIS A C 1
ATOM 1191 O O . HIS A 1 164 ? -7.003 6.657 -14.468 1.00 92.19 164 HIS A O 1
ATOM 1197 N N . TYR A 1 165 ? -9.015 6.944 -13.522 1.00 92.56 165 TYR A N 1
ATOM 1198 C CA . TYR A 1 165 ? -8.522 7.191 -12.175 1.00 92.56 165 TYR A CA 1
ATOM 1199 C C . TYR A 1 165 ? -9.577 6.792 -11.139 1.00 92.56 165 TYR A C 1
ATOM 1201 O O . TYR A 1 165 ? -10.722 6.484 -11.481 1.00 92.56 165 TYR A O 1
ATOM 1209 N N . SER A 1 166 ? -9.166 6.795 -9.871 1.00 92.31 166 SER A N 1
ATOM 1210 C CA . SER A 1 166 ? -10.064 6.704 -8.723 1.00 92.31 166 SER A CA 1
ATOM 1211 C C . SER A 1 166 ? -9.978 7.984 -7.904 1.00 92.31 166 SER A C 1
ATOM 1213 O O . SER A 1 166 ? -8.876 8.422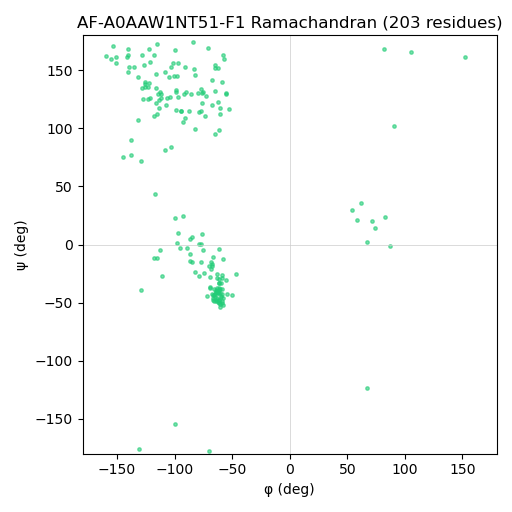 -7.574 1.00 92.31 166 SER A O 1
ATOM 1215 N N . ASP A 1 167 ? -11.125 8.531 -7.500 1.00 92.31 167 ASP A N 1
ATOM 1216 C CA . ASP A 1 167 ? -11.196 9.667 -6.566 1.00 92.31 167 ASP A CA 1
ATOM 1217 C C . ASP A 1 167 ? -10.740 9.289 -5.149 1.00 92.31 167 ASP A C 1
ATOM 1219 O O . ASP A 1 167 ? -10.568 10.149 -4.285 1.00 92.31 167 ASP A O 1
ATOM 1223 N N . ARG A 1 168 ? -10.646 7.987 -4.859 1.00 92.62 168 ARG A N 1
ATOM 1224 C CA . ARG A 1 168 ? -10.503 7.453 -3.498 1.00 92.62 168 ARG A CA 1
ATOM 1225 C C . ARG A 1 168 ? -9.204 6.692 -3.278 1.00 92.62 168 ARG A C 1
ATOM 1227 O O . ARG A 1 168 ? -8.878 6.382 -2.131 1.00 92.62 168 ARG A O 1
ATOM 1234 N N . ALA A 1 169 ? -8.462 6.384 -4.338 1.00 92.75 169 ALA A N 1
ATOM 1235 C CA . ALA A 1 169 ? -7.229 5.619 -4.233 1.00 92.75 169 ALA A CA 1
ATOM 1236 C C . ALA A 1 169 ? -6.057 6.466 -3.714 1.00 92.75 169 ALA A C 1
ATOM 1238 O O . ALA A 1 169 ? -5.769 7.551 -4.208 1.00 92.75 169 ALA A O 1
ATOM 1239 N N . SER A 1 170 ? -5.311 5.909 -2.757 1.00 93.75 170 SER A N 1
ATOM 1240 C CA . SER A 1 170 ? -3.998 6.409 -2.346 1.00 93.75 170 SER A CA 1
ATOM 1241 C C . SER A 1 170 ? -3.012 5.244 -2.288 1.00 93.75 170 SER A C 1
ATOM 1243 O O . SER A 1 170 ? -3.085 4.374 -1.413 1.00 93.75 170 SER A O 1
ATOM 1245 N N . CYS A 1 171 ? -2.102 5.195 -3.261 1.00 93.19 171 CYS A N 1
ATOM 1246 C CA . CYS A 1 171 ? -1.216 4.055 -3.479 1.00 93.19 171 CYS A CA 1
ATOM 1247 C C . CYS A 1 171 ? 0.248 4.438 -3.232 1.00 93.19 171 CYS A C 1
ATOM 1249 O O . CYS A 1 171 ? 0.760 5.402 -3.795 1.00 93.19 171 CYS A O 1
ATOM 1251 N N . SER A 1 172 ? 0.942 3.640 -2.417 1.00 92.31 172 SER A N 1
ATOM 1252 C CA . SER A 1 172 ? 2.371 3.793 -2.118 1.00 92.31 172 SER A CA 1
ATOM 1253 C C . SER A 1 172 ? 3.095 2.503 -2.466 1.00 92.31 172 SER A C 1
ATOM 1255 O O . SER A 1 172 ? 2.601 1.427 -2.120 1.00 92.31 172 SER A O 1
ATOM 1257 N N . ALA A 1 173 ? 4.250 2.635 -3.124 1.00 91.81 173 ALA A N 1
ATOM 1258 C CA . ALA A 1 173 ? 5.104 1.520 -3.509 1.00 91.81 173 ALA A CA 1
ATOM 1259 C C . ALA A 1 173 ? 6.334 1.408 -2.619 1.00 91.81 173 ALA A C 1
ATOM 1261 O O . ALA A 1 173 ? 6.892 2.428 -2.212 1.00 91.81 173 ALA A O 1
ATOM 1262 N N . GLY A 1 174 ? 6.745 0.172 -2.353 1.00 89.69 174 GLY A N 1
ATOM 1263 C CA . GLY A 1 174 ? 7.839 -0.155 -1.446 1.00 89.69 174 GLY A CA 1
ATOM 1264 C C . GLY A 1 174 ? 8.538 -1.451 -1.838 1.00 89.69 174 GLY A C 1
ATOM 1265 O O . GLY A 1 174 ? 7.980 -2.299 -2.536 1.00 89.69 174 GLY A O 1
ATOM 1266 N N . ILE A 1 175 ? 9.792 -1.585 -1.418 1.00 91.31 175 ILE A N 1
ATOM 1267 C CA . ILE A 1 175 ? 10.608 -2.784 -1.657 1.00 91.31 175 ILE A CA 1
ATOM 1268 C C . ILE A 1 175 ? 10.309 -3.887 -0.629 1.00 91.31 175 ILE A C 1
ATOM 1270 O O . ILE A 1 175 ? 10.511 -5.070 -0.911 1.00 91.31 175 ILE A O 1
ATOM 1274 N N . GLU A 1 176 ? 9.796 -3.488 0.536 1.00 89.44 176 GLU A N 1
ATOM 1275 C CA . GLU A 1 176 ? 9.632 -4.269 1.761 1.00 89.44 176 GLU A CA 1
ATOM 1276 C C . GLU A 1 176 ? 8.469 -5.278 1.752 1.00 89.44 176 GLU A C 1
ATOM 1278 O O . GLU A 1 176 ? 8.348 -6.071 2.684 1.00 89.44 176 GLU A O 1
ATOM 1283 N N . LEU A 1 177 ? 7.650 -5.297 0.694 1.00 85.25 177 LEU A N 1
ATOM 1284 C CA . LEU A 1 177 ? 6.517 -6.213 0.511 1.00 85.25 177 LEU A CA 1
ATOM 1285 C C . LEU A 1 177 ? 6.469 -6.807 -0.907 1.00 85.25 177 LEU A C 1
ATOM 1287 O O . LEU A 1 177 ? 6.934 -6.191 -1.866 1.00 85.25 177 LEU A O 1
ATOM 1291 N N . LEU A 1 178 ? 5.878 -8.004 -1.021 1.00 84.19 178 LEU A N 1
ATOM 1292 C CA . LEU A 1 178 ? 5.564 -8.696 -2.287 1.00 84.19 178 LEU A CA 1
ATOM 1293 C C . LEU A 1 178 ? 4.057 -8.881 -2.531 1.00 84.19 178 LEU A C 1
ATOM 1295 O O . LEU A 1 178 ? 3.644 -9.237 -3.630 1.00 84.19 178 LEU A O 1
ATOM 1299 N N . ARG A 1 179 ? 3.235 -8.627 -1.515 1.00 84.00 179 ARG A N 1
ATOM 1300 C CA . ARG A 1 179 ? 1.768 -8.628 -1.570 1.00 84.00 179 ARG A CA 1
ATOM 1301 C C . ARG A 1 179 ? 1.253 -7.228 -1.310 1.00 84.00 179 ARG A C 1
ATOM 1303 O O . ARG A 1 179 ? 1.996 -6.383 -0.827 1.00 84.00 179 ARG A O 1
ATOM 1310 N N . ASN A 1 180 ? -0.038 -7.022 -1.465 1.00 84.50 180 ASN A N 1
ATOM 1311 C CA . ASN A 1 180 ? -0.645 -5.745 -1.160 1.00 84.50 180 ASN A CA 1
ATOM 1312 C C . ASN A 1 180 ? -1.290 -5.711 0.215 1.00 84.50 180 ASN A C 1
ATOM 1314 O O . ASN A 1 180 ? -1.908 -6.686 0.636 1.00 84.50 180 ASN A O 1
ATOM 1318 N N . GLU A 1 181 ? -1.209 -4.550 0.865 1.00 90.69 181 GLU A N 1
ATOM 1319 C CA . GLU A 1 181 ? -1.889 -4.274 2.131 1.00 90.69 181 GLU A CA 1
ATOM 1320 C C . GLU A 1 181 ? -2.888 -3.130 1.958 1.00 90.69 181 GLU A C 1
ATOM 1322 O O . GLU A 1 181 ? -2.513 -1.971 1.750 1.00 90.69 181 GLU A O 1
ATOM 1327 N N . VAL A 1 182 ? -4.173 -3.450 2.035 1.00 91.56 182 VAL A N 1
ATOM 1328 C CA . VAL A 1 182 ? -5.264 -2.514 1.765 1.00 91.56 182 VAL A CA 1
ATOM 1329 C C . VAL A 1 182 ? -5.879 -2.074 3.082 1.00 91.56 182 VAL A C 1
ATOM 1331 O O . VAL A 1 182 ? -6.286 -2.911 3.882 1.00 91.56 182 VAL A O 1
ATOM 1334 N N . LEU A 1 183 ? -5.974 -0.761 3.289 1.00 92.25 183 LEU A N 1
ATOM 1335 C CA . LEU A 1 183 ? -6.765 -0.155 4.357 1.00 92.25 183 LEU A CA 1
ATOM 1336 C C . LEU A 1 183 ? -7.915 0.621 3.714 1.00 92.25 183 LEU A C 1
ATOM 1338 O O . LEU A 1 183 ? -7.681 1.587 2.990 1.00 92.25 183 LEU A O 1
ATOM 1342 N N . VAL A 1 184 ? -9.144 0.206 4.001 1.00 93.06 184 VAL A N 1
ATOM 1343 C CA . VAL A 1 184 ? -10.370 0.889 3.585 1.00 93.06 184 VAL A CA 1
ATOM 1344 C C . VAL A 1 184 ? -10.876 1.729 4.749 1.00 93.06 184 VAL A C 1
ATOM 1346 O O . VAL A 1 184 ? -10.999 1.235 5.869 1.00 93.06 184 VAL A O 1
ATOM 1349 N N . MET A 1 185 ? -11.188 2.995 4.475 1.00 93.06 185 MET A N 1
ATOM 1350 C CA . MET A 1 185 ? -11.764 3.931 5.439 1.00 93.06 185 MET A CA 1
ATOM 1351 C C . MET A 1 185 ? -13.085 4.456 4.886 1.00 93.06 185 MET A C 1
ATOM 1353 O O . MET A 1 185 ? -13.126 4.983 3.774 1.00 93.06 185 MET A O 1
ATOM 1357 N N . VAL A 1 186 ? -14.166 4.323 5.652 1.00 92.31 186 VAL A N 1
ATOM 1358 C CA . VAL A 1 186 ? -15.499 4.756 5.221 1.00 92.31 186 VAL A CA 1
ATOM 1359 C C . VAL A 1 186 ? -16.265 5.394 6.369 1.00 92.31 186 VAL A C 1
ATOM 1361 O O . VAL A 1 186 ? -16.109 5.020 7.526 1.00 92.31 186 VAL A O 1
ATOM 1364 N N . THR A 1 187 ? -17.123 6.356 6.045 1.00 91.44 187 THR A N 1
ATOM 1365 C CA . THR A 1 187 ? -18.129 6.868 6.977 1.00 91.44 187 THR A CA 1
ATOM 1366 C C . THR A 1 187 ? -19.423 6.080 6.770 1.00 91.44 187 THR A C 1
ATOM 1368 O O . THR A 1 187 ? -20.115 6.261 5.767 1.00 91.44 187 THR A O 1
ATOM 1371 N N . TYR A 1 188 ? -19.731 5.176 7.701 1.00 85.31 188 TYR A N 1
ATOM 1372 C CA . TYR A 1 188 ? -20.811 4.186 7.612 1.00 85.31 188 TYR A CA 1
ATOM 1373 C C . TYR A 1 188 ? -21.716 4.237 8.856 1.00 85.31 188 TYR A C 1
ATOM 1375 O O . TYR A 1 188 ? -21.338 4.834 9.860 1.00 85.31 188 TYR A O 1
ATOM 1383 N N . SER A 1 189 ? -22.923 3.668 8.808 1.00 77.00 189 SER A N 1
ATOM 1384 C CA . SER A 1 189 ? -23.828 3.608 9.973 1.00 77.00 189 SER A CA 1
ATOM 1385 C C . SER A 1 189 ? -24.507 2.237 10.088 1.00 77.00 189 SER A C 1
ATOM 1387 O O . SER A 1 189 ? -25.662 2.079 9.702 1.00 77.00 189 SER A O 1
ATOM 1389 N N . PRO A 1 190 ? -23.794 1.203 10.567 1.00 69.44 190 PRO A N 1
ATOM 1390 C CA . PRO A 1 190 ? -24.421 -0.018 11.026 1.00 69.44 190 PRO A CA 1
ATOM 1391 C C . PRO A 1 190 ? -24.907 0.146 12.469 1.00 69.44 190 PRO A C 1
ATOM 1393 O O . PRO A 1 190 ? -24.325 0.876 13.278 1.00 69.44 190 PRO A O 1
ATOM 1396 N N . GLN A 1 191 ? -25.962 -0.592 12.803 1.00 69.38 191 GLN A N 1
ATOM 1397 C CA . GLN A 1 191 ? -26.471 -0.689 14.168 1.00 69.38 191 GLN A CA 1
ATOM 1398 C C . GLN A 1 191 ? -25.359 -1.153 15.124 1.00 69.38 191 GLN A C 1
ATOM 1400 O O . GLN A 1 191 ? -24.667 -2.133 14.860 1.00 69.38 191 GLN A O 1
ATOM 1405 N N . GLY A 1 192 ? -25.181 -0.429 16.232 1.00 70.44 192 GLY A N 1
ATOM 1406 C CA . GLY A 1 192 ? -24.219 -0.768 17.287 1.00 70.44 192 GLY A CA 1
ATOM 1407 C C . GLY A 1 192 ? -22.790 -0.246 17.091 1.00 70.44 192 GLY A C 1
ATOM 1408 O O . GLY A 1 192 ? -21.959 -0.456 17.975 1.00 70.44 192 GLY A O 1
ATOM 1409 N N . MET A 1 193 ? -22.480 0.455 15.993 1.00 75.88 193 MET A N 1
ATOM 1410 C CA . MET A 1 193 ? -21.143 1.020 15.788 1.00 75.88 193 MET A CA 1
ATOM 1411 C C . MET A 1 193 ? -20.900 2.274 16.625 1.00 75.88 193 MET A C 1
ATOM 1413 O O . MET A 1 193 ? -21.576 3.293 16.491 1.00 75.88 193 MET A O 1
ATOM 1417 N N . ARG A 1 194 ? -19.860 2.218 17.458 1.00 76.25 194 ARG A N 1
ATOM 1418 C CA . ARG A 1 194 ? -19.444 3.311 18.340 1.00 76.25 194 ARG A CA 1
ATOM 1419 C C . ARG A 1 194 ? -18.216 4.023 17.782 1.00 76.25 194 ARG A C 1
ATOM 1421 O O . ARG A 1 194 ? -17.407 3.437 17.075 1.00 76.25 194 ARG A O 1
ATOM 1428 N N . GLY A 1 195 ? -18.074 5.298 18.123 1.00 80.31 195 GLY A N 1
ATOM 1429 C CA . GLY A 1 195 ? -16.948 6.128 17.706 1.00 80.31 195 GLY A CA 1
ATOM 1430 C C . GLY A 1 195 ? -17.341 7.596 17.624 1.00 80.31 195 GLY A C 1
ATOM 1431 O O . GLY A 1 195 ? -18.526 7.929 17.566 1.00 80.31 195 GLY A O 1
ATOM 1432 N N . GLN A 1 196 ? -16.339 8.471 17.633 1.00 86.31 196 GLN A N 1
ATOM 1433 C CA . GLN A 1 196 ? -16.514 9.923 17.496 1.00 86.31 196 GLN A CA 1
ATOM 1434 C C . GLN A 1 196 ? -15.939 10.460 16.180 1.00 86.31 196 GLN A C 1
ATOM 1436 O O . GLN A 1 196 ? -16.090 11.637 15.882 1.00 86.31 196 GLN A O 1
ATOM 1441 N N . LEU A 1 197 ? -15.285 9.603 15.392 1.00 91.25 197 LEU A N 1
ATOM 1442 C CA . LEU A 1 197 ? -14.587 9.993 14.172 1.00 91.25 197 LEU A CA 1
ATOM 1443 C C . LEU A 1 197 ? -15.456 9.763 12.933 1.00 91.25 197 LEU A C 1
ATOM 1445 O O . LEU A 1 197 ? -16.342 8.906 12.927 1.00 91.25 197 LEU A O 1
ATOM 1449 N N . TRP A 1 198 ? -15.148 10.502 11.873 1.00 92.31 198 TRP A N 1
ATOM 1450 C CA . TRP A 1 198 ? -15.649 10.328 10.511 1.00 92.31 198 TRP A CA 1
ATOM 1451 C C . TRP A 1 198 ? -14.511 10.611 9.526 1.00 92.31 198 TRP A C 1
ATOM 1453 O O . TRP A 1 198 ? -13.519 11.248 9.874 1.00 92.31 198 TRP A O 1
ATOM 1463 N N . VAL A 1 199 ? -14.659 10.141 8.292 1.00 92.88 199 VAL A N 1
ATOM 1464 C CA . VAL A 1 199 ? -13.740 10.429 7.186 1.00 92.88 199 VAL A CA 1
ATOM 1465 C C . VAL A 1 199 ? -14.505 11.008 6.000 1.00 92.88 199 VAL A C 1
ATOM 1467 O O . VA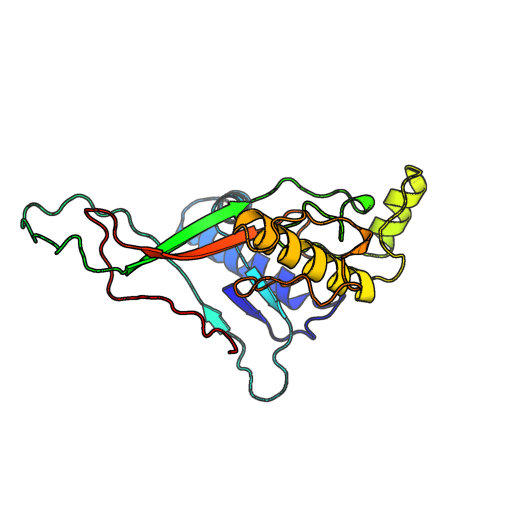L A 1 199 ? -15.598 10.551 5.656 1.00 92.88 199 VAL A O 1
ATOM 1470 N N . GLY A 1 200 ? -13.922 12.027 5.380 1.00 91.38 200 GLY A N 1
ATOM 1471 C CA . GLY A 1 200 ? -14.382 12.612 4.128 1.00 91.38 200 GLY A CA 1
ATOM 1472 C C . GLY A 1 200 ? -13.241 12.634 3.119 1.00 91.38 200 GLY A C 1
ATOM 1473 O O . GLY A 1 200 ? -12.071 12.642 3.493 1.00 91.38 200 GLY A O 1
ATOM 1474 N N . CYS A 1 201 ? -13.590 12.638 1.839 1.00 87.69 201 CYS A N 1
ATOM 1475 C CA . CYS A 1 201 ? -12.657 12.838 0.741 1.00 87.69 201 CYS A CA 1
ATOM 1476 C C . CYS A 1 201 ? -13.226 13.959 -0.126 1.00 87.69 201 CYS A C 1
ATOM 1478 O O . CYS A 1 201 ? -14.395 13.897 -0.517 1.00 87.69 201 CYS A O 1
ATOM 1480 N N . LEU A 1 202 ? -12.429 15.002 -0.353 1.00 81.75 202 LEU A N 1
ATOM 1481 C CA . LEU A 1 202 ? -12.807 16.101 -1.233 1.00 81.75 202 LEU A CA 1
ATOM 1482 C C . LEU A 1 202 ? -12.737 15.603 -2.675 1.00 81.75 202 LEU A C 1
ATOM 1484 O O . LEU A 1 202 ? -11.717 15.054 -3.083 1.00 81.75 202 LEU A O 1
ATOM 1488 N N . ARG A 1 203 ? -13.814 15.799 -3.435 1.00 75.88 203 ARG A N 1
ATOM 1489 C CA . ARG A 1 203 ? -13.791 15.619 -4.887 1.00 75.88 203 ARG A CA 1
ATOM 1490 C C . ARG A 1 203 ? -13.408 16.943 -5.527 1.00 75.88 203 ARG A C 1
ATOM 1492 O O . ARG A 1 203 ? -13.987 17.969 -5.172 1.00 75.88 203 ARG A O 1
ATOM 1499 N N . ALA A 1 204 ? -12.445 16.908 -6.440 1.00 60.81 204 ALA A N 1
ATOM 1500 C CA . ALA A 1 204 ? -12.236 18.023 -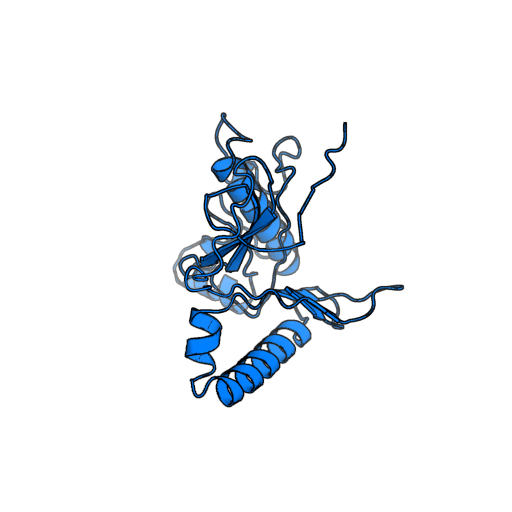7.349 1.00 60.81 204 ALA A CA 1
ATOM 1501 C C . ALA A 1 204 ? -13.454 18.082 -8.284 1.00 60.81 204 ALA A C 1
ATOM 1503 O O . ALA A 1 204 ? -13.789 17.083 -8.918 1.00 60.81 204 ALA A O 1
ATOM 1504 N N . SER A 1 205 ? -14.160 19.211 -8.258 1.00 56.03 205 SER A N 1
ATOM 1505 C CA . SER A 1 205 ? -15.263 19.543 -9.168 1.00 56.03 205 SER A CA 1
ATOM 1506 C C . SER A 1 205 ? -14.746 19.989 -10.524 1.00 56.03 205 SER A C 1
ATOM 1508 O O . SER A 1 205 ? -13.763 20.767 -10.500 1.00 56.03 205 SER A O 1
#

Nearest PDB structures (foldseek):
  6buq-assembly1_D  TM=8.462E-01  e=1.173E-20  Moorella thermoacetica ATCC 39073
  6bum-assembly1_B  TM=8.498E-01  e=1.253E-20  Moorella thermoacetica ATCC 39073
  4bvq-assembly1_A  TM=8.579E-01  e=7.457E-19  Pseudomonas sp. ADP
  5t13-assembly1_A  TM=8.703E-01  e=1.183E-18  Enterobacter cloacae
  6dhj-assembly2_C  TM=7.979E-01  e=1.188E-17  Moorella thermoacetica ATCC 39073

Organism: NCBI:txid706552

InterPro domains:
  IPR014086 Cyanuric acid hydrolase/Barbiturase [PF09663] (101-186)
  IPR043006 Cyanuric acid hydrolase/Barbiturase, repeating unit B [G3DSA:3.30.1330.180] (100-190)
  IPR043008 Cyanuric acid hydrolase/Barbiturase, repeating unit A [G3DSA:3.30.1330.170] (1-70)

Secondary structure (DSSP, 8-state):
-EEESS-SSTT--HHHHHHHHHHHHHHHHHTS-HHHHHHHS---EEE---TT---EE-------PPPPTT-----TT--EEEEEEEEEEEPPGGGTTSTT-SSEE---HHHHHHHHHTT---S-S-HHHHHHHHHHHHHHHHHHHTTS-TT---GGGTTT-TT---SS----EESS-SEEEEEEEEEE--TT---S-----PPP-

Sequence (205 aa):
MAKTEGNGCVNDFSRGLATQSLALCLAEKLGTSPASVKAQVAIIMSGGCEGAISPHILVFAVSQTTPDSRGVQQDAKVKRLALGVAFTKEFLPEEQGREAQIKCPLLTKERIADSARRGAQCATNNTYASMAMSRGASALGVALALGEQPGGISDEHVCRAWQHYSDRASCSAGIELLRNEVLVMVTYSPQGMRGQLWVGCLRAS

Solvent-accessible surface area (backbone atoms only — not comparable to full-atom values): 11902 Å² total; per-residue (Å²): 66,35,38,26,75,28,76,41,53,75,87,34,57,42,34,44,50,52,45,51,55,51,24,48,54,50,10,64,77,68,75,52,47,43,67,57,37,61,73,75,45,75,77,48,57,36,39,43,38,68,88,88,47,72,65,45,73,54,86,84,85,87,79,90,73,76,86,65,90,78,67,78,81,69,65,64,84,59,62,25,52,44,78,49,76,50,70,57,69,71,55,56,55,49,57,45,32,27,56,89,26,54,35,16,32,46,47,47,74,66,44,47,53,52,27,48,75,71,76,42,68,48,78,57,93,45,44,67,59,28,31,52,25,10,24,35,10,11,23,44,28,44,11,47,76,70,60,66,40,83,88,64,82,47,56,79,39,39,82,66,42,82,89,66,57,36,97,80,54,84,58,62,44,39,7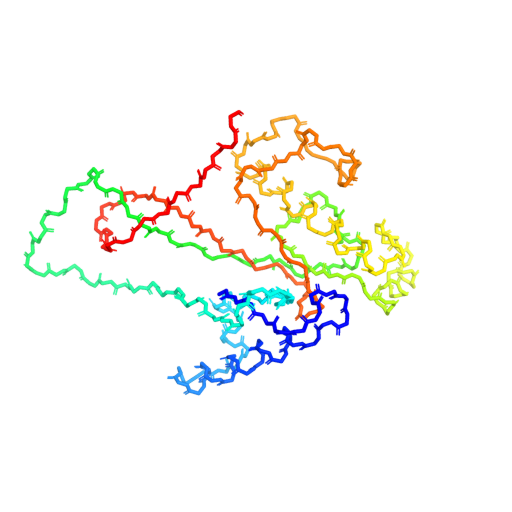1,78,44,53,38,22,65,38,78,47,79,42,58,45,54,61,85,89,75,77,76,92,50,68,63,86,79,84,75,89,127